Protein AF-A0A350AVJ3-F1 (afdb_monomer)

Radius of gyration: 26.25 Å; Cα contacts (8 Å, |Δi|>4): 608; chains: 1; bounding box: 59×42×78 Å

Solvent-accessible surface area (backbone atoms only — not comparable to full-atom values): 20121 Å² total; per-residue (Å²): 130,75,97,63,85,41,72,44,77,45,59,16,31,78,76,43,20,62,61,53,48,54,54,39,43,76,74,65,42,73,39,78,52,58,23,65,87,10,60,46,76,58,20,5,26,18,37,38,59,61,54,37,51,56,45,24,75,77,38,62,91,83,37,70,46,65,66,54,51,52,50,38,66,78,53,45,52,65,46,50,74,75,43,88,65,32,81,43,71,34,25,35,51,16,47,78,62,61,31,32,47,62,57,46,39,53,54,60,69,65,67,72,60,40,72,68,52,53,51,56,44,54,73,65,56,53,76,92,54,21,78,51,83,50,70,68,59,52,52,52,47,52,50,58,49,49,51,51,32,64,74,66,40,61,73,44,78,36,71,68,57,46,52,46,31,62,73,15,76,19,26,32,34,37,42,38,58,11,34,47,42,67,78,40,40,71,59,52,52,53,47,54,77,71,58,56,47,40,31,29,18,44,57,41,62,76,57,102,58,92,56,56,24,29,34,36,47,44,55,53,39,46,76,74,40,56,91,56,48,59,87,85,33,42,34,37,32,26,34,69,51,60,89,69,56,45,66,83,66,73,59,80,46,60,27,30,25,46,53,54,82,72,37,76,93,70,56,57,79,40,101,42,69,54,69,90,49,51,67,60,38,45,54,45,28,42,41,75,62,61,35,38,40,37,40,32,32,12,70,27,59,66,56,91,89,56,75,43,38,63,56,94,64,88,81,66,81,78,53,65,70,59,36,53,51,51,43,53,50,52,55,51,46,51,54,36,49,54,56,47,22,71,74,72,69,38,51,71,29,28,38,42,74,43,77,57,61,96,45,43,40,98,76,45,70,121

pLDDT: mean 90.26, std 7.63, range [56.78, 98.5]

Structure (mmCIF, N/CA/C/O backbone):
data_AF-A0A350AVJ3-F1
#
_entry.id   AF-A0A350AVJ3-F1
#
loop_
_atom_site.group_PDB
_atom_site.id
_atom_site.type_symbol
_atom_site.label_atom_id
_atom_site.label_alt_id
_atom_site.label_comp_id
_atom_site.label_asym_id
_atom_site.label_entity_id
_atom_site.label_seq_id
_atom_site.pdbx_PDB_ins_code
_atom_site.Cartn_x
_atom_site.Cartn_y
_atom_site.Cartn_z
_atom_site.occupancy
_atom_site.B_iso_or_equiv
_atom_site.auth_seq_id
_atom_site.auth_comp_id
_atom_site.auth_asym_id
_atom_site.auth_atom_id
_atom_site.pdbx_PDB_model_num
ATOM 1 N N . GLY A 1 1 ? 23.619 15.577 -47.317 1.00 56.78 1 GLY A N 1
ATOM 2 C CA . GLY A 1 1 ? 23.732 14.893 -46.020 1.00 56.78 1 GLY A CA 1
ATOM 3 C C . GLY A 1 1 ? 25.119 15.154 -45.498 1.00 56.78 1 GLY A C 1
ATOM 4 O O . GLY A 1 1 ? 26.016 15.336 -46.308 1.00 56.78 1 GLY A O 1
ATOM 5 N N . THR A 1 2 ? 25.291 15.273 -44.191 1.00 59.28 2 THR A N 1
ATOM 6 C CA . THR A 1 2 ? 26.624 15.251 -43.580 1.00 59.28 2 THR A CA 1
ATOM 7 C C . THR A 1 2 ? 27.214 13.852 -43.771 1.00 59.28 2 THR A C 1
ATOM 9 O O . THR A 1 2 ? 26.495 12.893 -43.515 1.00 59.28 2 THR A O 1
ATOM 12 N N . ASP A 1 3 ? 28.482 13.714 -44.168 1.00 83.00 3 ASP A N 1
ATOM 13 C CA . ASP A 1 3 ? 29.205 12.422 -44.276 1.00 83.00 3 ASP A CA 1
ATOM 14 C C . ASP A 1 3 ? 29.476 11.757 -42.902 1.00 83.00 3 ASP A C 1
ATOM 16 O O . ASP A 1 3 ? 30.452 11.034 -42.714 1.00 83.00 3 ASP A O 1
ATOM 20 N N . ALA A 1 4 ? 28.658 12.061 -41.894 1.00 89.31 4 ALA A N 1
ATOM 21 C CA . ALA A 1 4 ? 28.804 11.569 -40.534 1.00 89.31 4 ALA A CA 1
ATOM 22 C C . ALA A 1 4 ? 27.892 10.358 -40.323 1.00 89.31 4 ALA A C 1
ATOM 24 O O . ALA A 1 4 ? 26.708 10.430 -40.649 1.00 89.31 4 ALA A O 1
ATOM 25 N N . ALA A 1 5 ? 28.442 9.294 -39.735 1.00 92.81 5 ALA A N 1
ATOM 26 C CA . ALA A 1 5 ? 27.669 8.124 -39.338 1.00 92.81 5 ALA A CA 1
ATOM 27 C C . ALA A 1 5 ? 26.626 8.501 -38.273 1.00 92.81 5 ALA A C 1
ATOM 29 O O . ALA A 1 5 ? 26.943 9.202 -37.304 1.00 92.81 5 ALA A O 1
ATOM 30 N N . LEU A 1 6 ? 25.393 8.030 -38.441 1.00 95.00 6 LEU A N 1
ATOM 31 C CA . LEU A 1 6 ? 24.298 8.244 -37.501 1.00 95.00 6 LEU A CA 1
ATOM 32 C C . LEU A 1 6 ? 24.181 7.054 -36.544 1.00 95.00 6 LEU A C 1
ATOM 34 O O . LEU A 1 6 ? 24.182 5.903 -36.972 1.00 95.00 6 LEU A O 1
ATOM 38 N N . GLY A 1 7 ? 24.057 7.335 -35.246 1.00 96.19 7 GLY A N 1
ATOM 39 C CA . GLY A 1 7 ? 23.851 6.323 -34.210 1.00 96.19 7 GLY A CA 1
ATOM 40 C C . GLY A 1 7 ? 22.468 6.394 -33.566 1.00 96.19 7 GLY A C 1
ATOM 41 O O . GLY A 1 7 ? 21.918 7.483 -33.394 1.00 96.19 7 GLY A O 1
ATOM 42 N N . PHE A 1 8 ? 21.926 5.245 -33.164 1.00 97.31 8 PHE A N 1
ATOM 43 C CA . PHE A 1 8 ? 20.675 5.131 -32.417 1.00 97.31 8 PHE A CA 1
ATOM 44 C C . PHE A 1 8 ? 20.851 4.276 -31.156 1.00 97.31 8 PHE A C 1
ATOM 46 O O . PHE A 1 8 ? 21.286 3.126 -31.212 1.00 97.31 8 PHE A O 1
ATOM 53 N N . HIS A 1 9 ? 20.470 4.853 -30.014 1.00 96.38 9 HIS A N 1
ATOM 54 C CA . HIS A 1 9 ? 20.554 4.233 -28.693 1.00 96.38 9 HIS A CA 1
ATOM 55 C C . HIS A 1 9 ? 19.158 4.124 -28.070 1.00 96.38 9 HIS A C 1
ATOM 57 O O . HIS A 1 9 ? 18.653 5.110 -27.520 1.00 96.38 9 HIS A O 1
ATOM 63 N N . PRO A 1 10 ? 18.497 2.958 -28.146 1.00 94.06 10 PRO A N 1
ATOM 64 C CA . PRO A 1 10 ? 17.194 2.776 -27.526 1.00 94.06 10 PRO A CA 1
ATOM 65 C C . PRO A 1 10 ? 17.290 2.300 -26.070 1.00 94.06 10 PRO A C 1
ATOM 67 O O . PRO A 1 10 ? 18.112 1.460 -25.703 1.00 94.06 10 PRO A O 1
ATOM 70 N N . HIS A 1 11 ? 16.317 2.728 -25.269 1.00 92.94 11 HIS A N 1
ATOM 71 C CA . HIS A 1 11 ? 15.951 2.046 -24.029 1.00 92.94 11 HIS A CA 1
ATOM 72 C C . HIS A 1 11 ? 14.725 1.155 -24.243 1.00 92.94 11 HIS A C 1
ATOM 74 O O . HIS A 1 11 ? 13.865 1.439 -25.077 1.00 92.94 11 HIS A O 1
ATOM 80 N N . ASN A 1 12 ? 14.606 0.097 -23.443 1.00 94.44 12 ASN A N 1
ATOM 81 C CA . ASN A 1 12 ? 13.605 -0.951 -23.624 1.00 94.44 12 ASN A CA 1
ATOM 82 C C . ASN A 1 12 ? 12.381 -0.826 -22.692 1.00 94.44 12 ASN A C 1
ATOM 84 O O . ASN A 1 12 ? 11.718 -1.814 -22.374 1.00 94.44 12 ASN A O 1
ATOM 88 N N . ASN A 1 13 ? 12.055 0.396 -22.249 1.00 92.50 13 ASN A N 1
ATOM 89 C CA . ASN A 1 13 ? 10.978 0.669 -21.279 1.00 92.50 13 ASN A CA 1
ATOM 90 C C . ASN A 1 13 ? 9.608 0.124 -21.711 1.00 92.50 13 ASN A C 1
ATOM 92 O O . ASN A 1 13 ? 8.849 -0.356 -20.873 1.00 92.50 13 ASN A O 1
ATOM 96 N N . LEU A 1 14 ? 9.320 0.166 -23.015 1.00 94.31 14 LEU A N 1
ATOM 97 C CA . LEU A 1 14 ? 8.074 -0.326 -23.612 1.00 94.31 14 LEU A CA 1
ATOM 98 C C . LEU A 1 14 ? 8.235 -1.662 -24.355 1.00 94.31 14 LEU A C 1
ATOM 100 O O . LEU A 1 14 ? 7.332 -2.047 -25.084 1.00 94.31 14 LEU A O 1
ATOM 104 N N . GLN A 1 15 ? 9.367 -2.360 -24.195 1.00 94.94 15 GLN A N 1
ATOM 105 C CA . GLN A 1 15 ? 9.695 -3.572 -24.968 1.00 94.94 15 GLN A CA 1
ATOM 106 C C . GLN A 1 15 ? 9.756 -3.343 -26.494 1.00 94.94 15 GLN A C 1
ATOM 108 O O . GLN A 1 15 ? 9.457 -4.235 -27.281 1.00 94.94 15 GLN A O 1
ATOM 113 N N . LEU A 1 16 ? 10.151 -2.135 -26.917 1.00 95.69 16 LEU A N 1
ATOM 114 C CA . LEU A 1 16 ? 10.208 -1.729 -28.329 1.00 95.69 16 LEU A CA 1
ATOM 115 C C . LEU A 1 16 ? 11.629 -1.472 -28.845 1.00 95.69 16 LEU A C 1
ATOM 117 O O . LEU A 1 16 ? 11.781 -1.108 -30.006 1.00 95.69 16 LEU A O 1
ATOM 121 N N . ALA A 1 17 ? 12.676 -1.649 -28.028 1.00 96.50 17 ALA A N 1
ATOM 122 C CA . ALA A 1 17 ? 14.043 -1.322 -28.445 1.00 96.50 17 ALA A CA 1
ATOM 123 C C . ALA A 1 17 ? 14.465 -2.097 -29.703 1.00 96.50 17 ALA A C 1
ATOM 125 O O . ALA A 1 17 ? 15.024 -1.511 -30.623 1.00 96.50 17 ALA A O 1
ATOM 126 N N . PHE A 1 18 ? 14.131 -3.389 -29.766 1.00 97.50 18 PHE A N 1
ATOM 127 C CA . PHE A 1 18 ? 14.429 -4.250 -30.910 1.00 97.50 18 PHE A CA 1
ATOM 128 C C . PHE A 1 18 ? 13.759 -3.767 -32.199 1.00 97.50 18 PHE A C 1
ATOM 130 O O . PHE A 1 18 ? 14.444 -3.517 -33.186 1.00 97.50 18 PHE A O 1
ATOM 137 N N . ALA A 1 19 ? 12.436 -3.580 -32.172 1.00 97.50 19 ALA A N 1
ATOM 138 C CA . ALA A 1 19 ? 11.678 -3.119 -33.333 1.00 97.50 19 ALA A CA 1
ATOM 139 C C . ALA A 1 19 ? 12.135 -1.725 -33.789 1.00 97.50 19 ALA A C 1
ATOM 141 O O . ALA A 1 19 ? 12.400 -1.523 -34.967 1.00 97.50 19 ALA A O 1
ATOM 142 N N . ASN A 1 20 ? 12.327 -0.790 -32.853 1.00 97.25 20 ASN A N 1
ATOM 143 C CA . ASN A 1 20 ? 12.804 0.555 -33.174 1.00 97.25 20 ASN A CA 1
ATOM 144 C C . ASN A 1 20 ? 14.193 0.546 -33.822 1.00 97.25 20 ASN A C 1
ATOM 146 O O . ASN A 1 20 ? 14.471 1.402 -34.651 1.00 97.25 20 ASN A O 1
ATOM 150 N N . CYS A 1 21 ? 15.068 -0.392 -33.451 1.00 97.50 21 CYS A N 1
ATOM 151 C CA . CYS A 1 21 ? 16.368 -0.538 -34.100 1.00 97.50 21 CYS A CA 1
ATOM 152 C C . CYS A 1 21 ? 16.261 -1.052 -35.529 1.00 97.50 21 CYS A C 1
ATOM 154 O O . CYS A 1 21 ? 16.982 -0.541 -36.377 1.00 97.50 21 CYS A O 1
ATOM 156 N N . LEU A 1 22 ? 15.378 -2.016 -35.806 1.00 96.25 22 LEU A N 1
ATOM 157 C CA . LEU A 1 22 ? 15.145 -2.466 -37.181 1.00 96.25 22 LEU A CA 1
ATOM 158 C C . LEU A 1 22 ? 14.663 -1.302 -38.055 1.00 96.25 22 LEU A C 1
ATOM 160 O O . LEU A 1 22 ? 15.278 -1.011 -39.076 1.00 96.25 22 LEU A O 1
ATOM 164 N N . GLU A 1 23 ? 13.655 -0.563 -37.588 1.00 97.69 23 GLU A N 1
ATOM 165 C CA . GLU A 1 23 ? 13.135 0.622 -38.285 1.00 97.69 23 GLU A CA 1
ATOM 166 C C . GLU A 1 23 ? 14.200 1.718 -38.447 1.00 97.69 23 GLU A C 1
ATOM 168 O O . GLU A 1 23 ? 14.312 2.347 -39.497 1.00 97.69 23 GLU A O 1
ATOM 173 N N . ALA A 1 24 ? 15.026 1.949 -37.421 1.00 97.00 24 ALA A N 1
ATOM 174 C CA . ALA A 1 24 ? 16.121 2.913 -37.485 1.00 97.00 24 ALA A CA 1
ATOM 175 C C . ALA A 1 24 ? 17.156 2.526 -38.553 1.00 97.00 24 ALA A C 1
ATOM 177 O O . ALA A 1 24 ? 17.609 3.385 -39.310 1.00 97.00 24 ALA A O 1
ATOM 178 N N . MET A 1 25 ? 17.513 1.243 -38.639 1.00 94.38 25 MET A N 1
ATOM 179 C CA . MET A 1 25 ? 18.436 0.735 -39.655 1.00 94.38 25 MET A CA 1
ATOM 180 C C . MET A 1 25 ? 17.846 0.868 -41.063 1.00 94.38 25 MET A C 1
ATOM 182 O O . MET A 1 25 ? 18.541 1.326 -41.967 1.00 94.38 25 MET A O 1
ATOM 186 N N . GLU A 1 26 ? 16.559 0.558 -41.249 1.00 95.50 26 GLU A N 1
ATOM 187 C CA . GLU A 1 26 ? 15.860 0.780 -42.525 1.00 95.50 26 GLU A CA 1
ATOM 188 C C . GLU A 1 26 ? 15.812 2.265 -42.915 1.00 95.50 26 GLU A C 1
ATOM 190 O O . GLU A 1 26 ? 15.939 2.610 -44.091 1.00 95.50 26 GLU A O 1
ATOM 195 N N . ALA A 1 27 ? 15.704 3.159 -41.930 1.00 95.94 27 ALA A N 1
ATOM 196 C CA . ALA A 1 27 ? 15.758 4.606 -42.124 1.00 95.94 27 ALA A CA 1
ATOM 197 C C . ALA A 1 27 ? 17.179 5.157 -42.385 1.00 95.94 27 ALA A C 1
ATOM 199 O O . ALA A 1 27 ? 17.330 6.362 -42.601 1.00 95.94 27 ALA A O 1
ATOM 200 N N . GLY A 1 28 ? 18.211 4.304 -42.387 1.00 94.31 28 GLY A N 1
ATOM 201 C CA . GLY A 1 28 ? 19.592 4.669 -42.713 1.00 94.31 28 GLY A CA 1
ATOM 202 C C . GLY A 1 28 ? 20.478 5.016 -41.514 1.00 94.31 28 GLY A C 1
ATOM 203 O O . GLY A 1 28 ? 21.461 5.732 -41.684 1.00 94.31 28 GLY A O 1
ATOM 204 N N . VAL A 1 29 ? 20.147 4.552 -40.304 1.00 95.88 29 VAL A N 1
ATOM 205 C CA . VAL A 1 29 ? 21.065 4.613 -39.153 1.00 95.88 29 VAL A CA 1
ATOM 206 C C . VAL A 1 29 ? 22.210 3.612 -39.335 1.00 95.88 29 VAL A C 1
ATOM 208 O O . VAL A 1 29 ? 21.977 2.429 -39.575 1.00 95.88 29 VAL A O 1
ATOM 211 N N . ASP A 1 30 ? 23.446 4.078 -39.154 1.00 94.56 30 ASP A N 1
ATOM 212 C CA . ASP A 1 30 ? 24.666 3.285 -39.348 1.00 94.56 30 ASP A CA 1
ATOM 213 C C . ASP A 1 30 ? 25.071 2.476 -38.104 1.00 94.56 30 ASP A C 1
ATOM 215 O O . ASP A 1 30 ? 25.672 1.407 -38.218 1.00 94.56 30 ASP A O 1
ATOM 219 N N . ILE A 1 31 ? 24.788 3.003 -36.906 1.00 96.50 31 ILE A N 1
ATOM 220 C CA . ILE A 1 31 ? 25.270 2.460 -35.628 1.00 96.50 31 ILE A CA 1
ATOM 221 C C . ILE A 1 31 ? 24.092 2.222 -34.682 1.00 96.50 31 ILE A C 1
ATOM 223 O O . ILE A 1 31 ? 23.314 3.130 -34.399 1.00 96.50 31 ILE A O 1
ATOM 227 N N . ILE A 1 32 ? 23.991 1.011 -34.139 1.00 96.50 32 ILE A N 1
ATOM 228 C CA . ILE A 1 32 ? 23.008 0.654 -33.114 1.00 96.50 32 ILE A CA 1
ATOM 229 C C . ILE A 1 32 ? 23.729 0.315 -31.813 1.00 96.50 32 ILE A C 1
ATOM 231 O O . ILE A 1 32 ? 24.613 -0.541 -31.798 1.00 96.50 32 ILE A O 1
ATOM 235 N N . ASP A 1 33 ? 23.294 0.934 -30.719 1.00 96.69 33 ASP A N 1
ATOM 236 C CA . ASP A 1 33 ? 23.755 0.581 -29.381 1.00 96.69 33 ASP A CA 1
ATOM 237 C C . ASP A 1 33 ? 22.870 -0.502 -28.755 1.00 96.69 33 ASP A C 1
ATOM 239 O O . ASP A 1 33 ? 21.641 -0.488 -28.848 1.00 96.69 33 ASP A O 1
ATOM 243 N N . GLY A 1 34 ? 23.508 -1.413 -28.029 1.00 95.88 34 GLY A N 1
ATOM 244 C CA . GLY A 1 34 ? 22.848 -2.433 -27.228 1.00 95.88 34 GLY A CA 1
ATOM 245 C C . GLY A 1 34 ? 23.772 -2.958 -26.140 1.00 95.88 34 GLY A C 1
ATOM 246 O O . GLY A 1 34 ? 24.943 -2.584 -26.049 1.00 95.88 34 GLY A O 1
ATOM 247 N N . SER A 1 35 ? 23.243 -3.836 -25.302 1.00 95.94 35 SER A N 1
ATOM 248 C CA . SER A 1 35 ? 24.013 -4.544 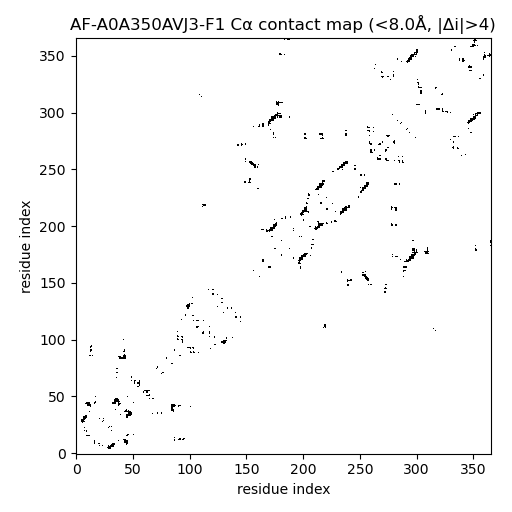-24.286 1.00 95.94 35 SER A CA 1
ATOM 249 C C . SER A 1 35 ? 23.515 -5.975 -24.113 1.00 95.94 35 SER A C 1
ATOM 251 O O . SER A 1 35 ? 22.368 -6.305 -24.414 1.00 95.94 35 SER A O 1
ATOM 253 N N . ILE A 1 36 ? 24.392 -6.851 -23.626 1.00 95.50 36 ILE A N 1
ATOM 254 C CA . ILE A 1 36 ? 24.065 -8.261 -23.380 1.00 95.50 36 ILE A CA 1
ATOM 255 C C . ILE A 1 36 ? 23.005 -8.345 -22.279 1.00 95.50 36 ILE A C 1
ATOM 257 O O . ILE A 1 36 ? 23.108 -7.652 -21.262 1.00 95.50 36 ILE A O 1
ATOM 261 N N . PHE A 1 37 ? 21.954 -9.137 -22.512 1.00 93.69 37 PHE A N 1
ATOM 262 C CA . PHE A 1 37 ? 20.753 -9.202 -21.668 1.00 93.69 37 PHE A CA 1
ATOM 263 C C . PHE A 1 37 ? 20.097 -7.834 -21.419 1.00 93.69 37 PHE A C 1
ATOM 265 O O . PHE A 1 37 ? 19.428 -7.629 -20.401 1.00 93.69 37 PHE A O 1
ATOM 272 N N . GLY A 1 38 ? 20.335 -6.876 -22.321 1.00 94.56 38 GLY A N 1
ATOM 273 C CA . GLY A 1 38 ? 19.862 -5.503 -22.207 1.00 94.56 38 GLY A CA 1
ATOM 274 C C . GLY A 1 38 ? 20.378 -4.776 -20.970 1.00 94.56 38 GLY A C 1
ATOM 275 O O . GLY A 1 38 ? 19.711 -3.852 -20.511 1.00 94.56 38 GLY A O 1
ATOM 276 N N . MET A 1 39 ? 21.523 -5.173 -20.399 1.00 94.69 39 MET A N 1
ATOM 277 C CA . MET A 1 39 ? 22.080 -4.530 -19.206 1.00 94.69 39 MET A CA 1
ATOM 278 C C . MET A 1 39 ? 22.164 -3.010 -19.370 1.00 94.69 39 MET A C 1
ATOM 280 O O . MET A 1 39 ? 22.828 -2.486 -20.262 1.00 94.69 39 MET A O 1
ATOM 284 N N . GLY A 1 40 ? 21.489 -2.278 -18.496 1.00 90.00 40 GLY A N 1
ATOM 285 C CA . GLY A 1 40 ? 21.408 -0.832 -18.598 1.00 90.00 40 GLY A CA 1
ATOM 286 C C . GLY A 1 40 ? 20.476 -0.253 -17.552 1.00 90.00 40 GLY A C 1
ATOM 287 O O . GLY A 1 40 ? 19.864 -0.968 -16.756 1.00 90.00 40 GLY A O 1
ATOM 288 N N . ARG A 1 41 ? 20.365 1.074 -17.546 1.00 83.81 41 ARG A N 1
ATOM 289 C CA . ARG A 1 41 ? 19.456 1.765 -16.635 1.00 83.81 41 ARG A CA 1
ATOM 290 C C . ARG A 1 41 ? 18.005 1.389 -16.950 1.00 83.81 41 ARG A C 1
ATOM 292 O O . ARG A 1 41 ? 17.588 1.374 -18.103 1.00 83.81 41 ARG A O 1
ATOM 299 N N . GLY A 1 42 ? 17.211 1.185 -15.905 1.00 84.81 42 GLY A N 1
ATOM 300 C CA . GLY A 1 42 ? 15.767 1.021 -16.028 1.00 84.81 42 GLY A CA 1
ATOM 301 C C . GLY A 1 42 ? 15.369 -0.321 -16.635 1.00 84.81 42 GLY A C 1
ATOM 302 O O . GLY A 1 42 ? 15.810 -1.359 -16.147 1.00 84.81 42 GLY A O 1
ATOM 303 N N . ALA A 1 43 ? 14.528 -0.309 -17.676 1.00 90.38 43 ALA A N 1
ATOM 304 C CA . ALA A 1 43 ? 14.138 -1.546 -18.359 1.00 90.38 43 ALA A CA 1
ATOM 305 C C . ALA A 1 43 ? 15.256 -2.163 -19.211 1.00 90.38 43 ALA A C 1
ATOM 307 O O . ALA A 1 43 ? 15.046 -3.215 -19.816 1.00 90.38 43 ALA A O 1
ATOM 308 N N . GLY A 1 44 ? 16.420 -1.513 -19.256 1.00 92.94 44 GLY A N 1
ATOM 309 C CA . GLY A 1 44 ? 17.557 -1.936 -20.048 1.00 92.94 44 GLY A CA 1
ATOM 310 C C . GLY A 1 44 ? 17.599 -1.289 -21.427 1.00 92.94 44 GLY A C 1
ATOM 311 O O . GLY A 1 44 ? 16.801 -0.404 -21.752 1.00 92.94 44 GLY A O 1
ATOM 312 N N . ASN A 1 45 ? 18.548 -1.744 -22.233 1.00 95.69 45 ASN A N 1
ATOM 313 C CA . ASN A 1 45 ? 18.755 -1.301 -23.611 1.00 95.69 45 ASN A CA 1
ATOM 314 C C . ASN A 1 45 ? 18.261 -2.374 -24.590 1.00 95.69 45 ASN A C 1
ATOM 316 O O . ASN A 1 45 ? 17.628 -3.353 -24.187 1.00 95.69 45 ASN A O 1
ATOM 320 N N . LEU A 1 46 ? 18.556 -2.206 -25.879 1.00 96.94 46 LEU A N 1
ATOM 321 C CA . LEU A 1 46 ? 18.485 -3.312 -26.829 1.00 96.94 46 LEU A CA 1
ATOM 322 C C . LEU A 1 46 ? 19.318 -4.505 -26.330 1.00 96.94 46 LEU A C 1
ATOM 324 O O . LEU A 1 46 ? 20.444 -4.329 -25.871 1.00 96.94 46 LEU A O 1
ATOM 328 N N . PHE A 1 47 ? 18.772 -5.712 -26.463 1.00 96.12 47 PHE A N 1
ATOM 329 C CA . PHE A 1 47 ? 19.453 -6.952 -26.106 1.00 96.12 47 PHE A CA 1
ATOM 330 C C . PHE A 1 47 ? 20.363 -7.339 -27.275 1.00 96.12 47 PHE A C 1
ATOM 332 O O . PHE A 1 47 ? 19.879 -7.794 -28.314 1.00 96.12 47 PHE A O 1
ATOM 339 N N . THR A 1 48 ? 21.672 -7.115 -27.134 1.00 95.75 48 THR A N 1
ATOM 340 C CA . THR A 1 48 ? 22.653 -7.379 -28.202 1.00 95.75 48 THR A CA 1
ATOM 341 C C . THR A 1 48 ? 22.639 -8.841 -28.632 1.00 95.75 48 THR A C 1
ATOM 343 O O . THR A 1 48 ? 22.710 -9.131 -29.820 1.00 95.75 48 THR A O 1
ATOM 346 N N . ASP A 1 49 ? 22.505 -9.757 -27.677 1.00 95.75 49 ASP A N 1
ATOM 347 C CA . ASP A 1 49 ? 22.380 -11.197 -27.899 1.00 95.75 49 ASP A CA 1
ATOM 348 C C . ASP A 1 49 ? 21.173 -11.541 -28.786 1.00 95.75 49 ASP A C 1
ATOM 350 O O . ASP A 1 49 ? 21.318 -12.277 -29.761 1.00 95.75 49 ASP A O 1
ATOM 354 N N . ALA A 1 50 ? 20.008 -10.935 -28.533 1.00 95.88 50 ALA A N 1
ATOM 355 C CA . ALA A 1 50 ? 18.824 -11.136 -29.366 1.00 95.88 50 ALA A CA 1
ATOM 356 C C . ALA A 1 50 ? 18.999 -10.555 -30.781 1.00 95.88 50 ALA A C 1
ATOM 358 O O . ALA A 1 50 ? 18.611 -11.188 -31.763 1.00 95.88 50 ALA A O 1
ATOM 359 N N . MET A 1 51 ? 19.592 -9.361 -30.903 1.00 95.88 51 MET A N 1
ATOM 360 C CA . MET A 1 51 ? 19.825 -8.720 -32.204 1.00 95.88 51 MET A CA 1
ATOM 361 C C . MET A 1 51 ? 20.836 -9.502 -33.052 1.00 95.88 51 MET A C 1
ATOM 363 O O . MET A 1 51 ? 20.629 -9.688 -34.249 1.00 95.88 51 MET A O 1
ATOM 367 N N . LEU A 1 52 ? 21.900 -10.020 -32.435 1.00 95.62 52 LEU A N 1
ATOM 368 C CA . LEU A 1 52 ? 22.861 -10.884 -33.118 1.00 95.62 52 LEU A CA 1
ATOM 369 C C . LEU A 1 52 ? 22.248 -12.219 -33.529 1.00 95.62 52 LEU A C 1
ATOM 371 O O . LEU A 1 52 ? 22.541 -12.682 -34.624 1.00 95.62 52 LEU A O 1
ATOM 375 N N . ALA A 1 53 ? 21.376 -12.810 -32.707 1.00 96.06 53 ALA A N 1
ATOM 376 C CA . ALA A 1 53 ? 20.681 -14.040 -33.076 1.00 96.06 53 ALA A CA 1
ATOM 377 C C . ALA A 1 53 ? 19.806 -13.857 -34.325 1.00 96.06 53 ALA A C 1
ATOM 379 O O . ALA A 1 53 ? 19.761 -14.737 -35.180 1.00 96.06 53 ALA A O 1
ATOM 380 N N . TYR A 1 54 ? 19.148 -12.702 -34.458 1.00 95.81 54 TYR A N 1
ATOM 381 C CA . TYR A 1 54 ? 18.406 -12.349 -35.668 1.00 95.81 54 TYR A CA 1
ATOM 382 C C . TYR A 1 54 ? 19.331 -12.199 -36.885 1.00 95.81 54 TYR A C 1
ATOM 384 O O . TYR A 1 54 ? 19.086 -12.808 -37.922 1.00 95.81 54 TYR A O 1
ATOM 392 N N . TYR A 1 55 ? 20.425 -11.443 -36.761 1.00 94.12 55 TYR A N 1
ATOM 393 C CA . TYR A 1 55 ? 21.322 -11.204 -37.894 1.00 94.12 55 TYR A CA 1
ATOM 394 C C . TYR A 1 55 ? 22.162 -12.416 -38.303 1.00 94.12 55 TYR A C 1
ATOM 396 O O . TYR A 1 55 ? 22.428 -12.575 -39.489 1.00 94.12 55 TYR A O 1
ATOM 404 N N . GLU A 1 56 ? 22.532 -13.300 -37.376 1.00 96.19 56 GLU A N 1
ATOM 405 C CA . GLU A 1 56 ? 23.204 -14.564 -37.702 1.00 96.19 56 GLU A CA 1
ATOM 406 C C . GLU A 1 56 ? 22.300 -15.483 -38.537 1.00 96.19 56 GLU A C 1
ATOM 408 O O . GLU A 1 56 ? 22.786 -16.166 -39.433 1.00 96.19 56 GLU A O 1
ATOM 413 N N . GLN A 1 57 ? 20.976 -15.455 -38.327 1.00 94.75 57 GLN A N 1
ATOM 414 C CA . GLN A 1 57 ? 20.040 -16.178 -39.201 1.00 94.75 57 GLN A CA 1
ATOM 415 C C . GLN A 1 57 ? 20.029 -15.628 -40.634 1.00 94.75 57 GLN A C 1
ATOM 417 O O . GLN A 1 57 ? 19.764 -16.380 -41.572 1.00 94.75 57 GLN A O 1
ATOM 422 N N . CYS A 1 58 ? 20.300 -14.332 -40.813 1.00 93.31 58 CYS A N 1
ATOM 423 C CA . CYS A 1 58 ? 20.351 -13.686 -42.124 1.00 93.31 58 CYS A CA 1
ATOM 424 C C . CYS A 1 58 ? 21.723 -13.814 -42.805 1.00 93.31 58 CYS A C 1
ATOM 426 O O . CYS A 1 58 ? 21.780 -13.977 -44.022 1.00 93.31 58 CYS A O 1
ATOM 428 N N . ASP A 1 59 ? 22.810 -13.714 -42.038 1.00 94.81 59 ASP A N 1
ATOM 429 C CA . ASP A 1 59 ? 24.197 -13.719 -42.515 1.00 94.81 59 ASP A CA 1
ATOM 430 C C . ASP A 1 59 ? 25.121 -14.434 -41.497 1.00 94.81 59 ASP A C 1
ATOM 432 O O . ASP A 1 59 ? 25.800 -13.791 -40.685 1.00 94.81 59 ASP A O 1
ATOM 436 N N . PRO A 1 60 ? 25.142 -15.781 -41.509 1.00 91.94 60 PRO A N 1
ATOM 437 C CA . PRO A 1 60 ? 25.884 -16.583 -40.533 1.00 91.94 60 PRO A CA 1
ATOM 438 C C . PRO A 1 60 ? 27.410 -16.534 -40.713 1.00 91.94 60 PRO A C 1
ATOM 440 O O . PRO A 1 60 ? 28.148 -16.963 -39.827 1.00 91.94 60 PRO A O 1
ATOM 443 N N . GLU A 1 61 ? 27.910 -16.043 -41.853 1.00 94.44 61 GLU A N 1
ATOM 444 C CA . GLU A 1 61 ? 29.353 -15.887 -42.087 1.00 94.44 61 GLU A CA 1
ATOM 445 C C . GLU A 1 61 ? 29.894 -14.599 -41.460 1.00 94.44 61 GLU A C 1
ATOM 447 O O . GLU A 1 61 ? 31.063 -14.540 -41.075 1.00 94.44 61 GLU A O 1
ATOM 452 N N . ARG A 1 62 ? 29.047 -13.571 -41.337 1.00 94.00 62 ARG A N 1
ATOM 453 C CA . ARG A 1 62 ? 29.414 -12.269 -40.774 1.00 94.00 62 ARG A CA 1
ATOM 454 C C . ARG A 1 62 ? 29.176 -12.163 -39.271 1.00 94.00 62 ARG A C 1
ATOM 456 O O . ARG A 1 62 ? 29.950 -11.492 -38.585 1.00 94.00 62 ARG A O 1
ATOM 463 N N . TYR A 1 63 ? 28.092 -12.747 -38.767 1.00 94.25 63 TYR A N 1
ATOM 464 C CA . TYR A 1 63 ? 27.696 -12.639 -37.362 1.00 94.25 63 TYR A CA 1
ATOM 465 C C . TYR A 1 63 ? 27.932 -13.961 -36.630 1.00 94.25 63 TYR A C 1
ATOM 467 O O . TYR A 1 63 ? 27.677 -15.031 -37.166 1.00 94.25 63 TYR A O 1
ATOM 475 N N . HIS A 1 64 ? 28.434 -13.880 -35.395 1.00 92.94 64 HIS A N 1
ATOM 476 C CA . HIS A 1 64 ? 28.792 -15.049 -34.587 1.00 92.94 64 HIS A CA 1
ATOM 477 C C . HIS A 1 64 ? 28.193 -14.930 -33.183 1.00 92.94 64 HIS A C 1
ATOM 479 O O . HIS A 1 64 ? 28.791 -14.338 -32.279 1.00 92.94 64 HIS A O 1
ATOM 485 N N . LEU A 1 65 ? 27.002 -15.496 -32.991 1.00 94.69 65 LEU A N 1
ATOM 486 C CA . LEU A 1 65 ? 26.246 -15.417 -31.741 1.00 94.69 65 LEU A CA 1
ATOM 487 C C . LEU A 1 65 ? 26.938 -16.170 -30.600 1.00 94.69 65 LEU A C 1
ATOM 489 O O . LEU A 1 65 ? 26.945 -15.700 -29.461 1.00 94.69 65 LEU A O 1
ATOM 493 N N . VAL A 1 66 ? 27.544 -17.326 -30.898 1.00 94.94 66 VAL A N 1
ATOM 494 C CA . VAL A 1 66 ? 28.113 -18.240 -29.889 1.00 94.94 66 VAL A CA 1
ATOM 495 C C . VAL A 1 66 ? 29.125 -17.540 -28.978 1.00 94.94 66 VAL A C 1
ATOM 497 O O . VAL A 1 66 ? 29.096 -17.751 -27.769 1.00 94.94 66 VAL A O 1
ATOM 500 N N . THR A 1 67 ? 29.969 -16.658 -29.519 1.00 91.00 67 THR A N 1
ATOM 501 C CA . THR A 1 67 ? 30.959 -15.905 -28.731 1.00 91.00 67 THR A CA 1
ATOM 502 C C . THR A 1 67 ? 30.295 -14.998 -27.689 1.00 91.00 67 THR A C 1
ATOM 504 O O . THR A 1 67 ? 30.776 -14.877 -26.563 1.00 91.00 67 THR A O 1
ATOM 507 N N . VAL A 1 68 ? 29.163 -14.378 -28.038 1.00 94.50 68 VAL A N 1
ATOM 508 C CA . VAL A 1 68 ? 28.398 -13.524 -27.118 1.00 94.50 68 VAL A CA 1
ATOM 509 C C . VAL A 1 68 ? 27.654 -14.362 -26.084 1.00 94.50 68 VAL A C 1
ATOM 511 O O . VAL A 1 68 ? 27.648 -13.996 -24.911 1.00 94.50 68 VAL A O 1
ATOM 514 N N . LEU A 1 69 ? 27.098 -15.512 -26.479 1.00 94.94 69 LEU A N 1
ATOM 515 C CA . LEU A 1 69 ? 26.458 -16.441 -25.543 1.00 94.94 69 LEU A CA 1
ATOM 516 C C . LEU A 1 69 ? 27.449 -17.008 -24.521 1.00 94.94 69 LEU A C 1
ATOM 518 O O . LEU A 1 69 ? 27.107 -17.108 -23.350 1.00 94.94 69 LEU A O 1
ATOM 522 N N . GLN A 1 70 ? 28.685 -17.310 -24.927 1.00 95.81 70 GLN A N 1
ATOM 523 C CA . GLN A 1 70 ? 29.740 -17.742 -24.004 1.00 95.81 70 GLN A CA 1
ATOM 524 C C . GLN A 1 70 ? 30.053 -16.673 -22.954 1.00 95.81 70 GLN A C 1
ATOM 526 O O . GLN A 1 70 ? 30.185 -16.987 -21.775 1.00 95.81 70 GLN A O 1
ATOM 531 N N . PHE A 1 71 ? 30.147 -15.401 -23.353 1.00 94.50 71 PHE A N 1
ATOM 532 C CA . PHE A 1 71 ? 30.320 -14.311 -22.391 1.00 94.50 71 PHE A CA 1
ATOM 533 C C . PHE A 1 71 ? 29.097 -14.161 -21.475 1.00 94.50 71 PHE A C 1
ATOM 535 O O . PHE A 1 71 ? 29.244 -13.928 -20.274 1.00 94.50 71 PHE A O 1
ATOM 542 N N . ALA A 1 72 ? 27.892 -14.294 -22.036 1.00 94.25 72 ALA A N 1
ATOM 543 C CA . ALA A 1 72 ? 26.655 -14.182 -21.281 1.00 94.25 72 ALA A CA 1
ATOM 544 C C . ALA A 1 72 ? 26.551 -15.262 -20.186 1.00 94.25 72 ALA A C 1
ATOM 546 O O . ALA A 1 72 ? 26.291 -14.929 -19.032 1.00 94.25 72 ALA A O 1
ATOM 547 N N . ASP A 1 73 ? 26.845 -16.515 -20.537 1.00 94.81 73 ASP A N 1
ATOM 548 C CA . ASP A 1 73 ? 26.854 -17.672 -19.633 1.00 94.81 73 ASP A CA 1
ATOM 549 C C . ASP A 1 73 ? 27.930 -17.548 -18.541 1.00 94.81 73 ASP A C 1
ATOM 551 O O . ASP A 1 73 ? 27.640 -17.634 -17.350 1.00 94.81 73 ASP A O 1
ATOM 555 N N . LEU A 1 74 ? 29.176 -17.256 -18.929 1.00 94.75 74 LEU A N 1
ATOM 556 C CA . LEU A 1 74 ? 30.303 -17.229 -17.990 1.00 94.75 74 LEU A CA 1
ATOM 557 C C . LEU A 1 74 ? 30.269 -16.048 -17.012 1.00 94.75 74 LEU A C 1
ATOM 559 O O . LEU A 1 74 ? 30.834 -16.151 -15.921 1.00 94.75 74 LEU A O 1
ATOM 563 N N . TYR A 1 75 ? 29.665 -14.920 -17.401 1.00 92.88 75 TYR A N 1
ATOM 564 C CA . TYR A 1 75 ? 29.760 -13.678 -16.630 1.00 92.88 75 TYR A CA 1
ATOM 565 C C . TYR A 1 75 ? 28.414 -13.014 -16.350 1.00 92.88 75 TYR A C 1
ATOM 567 O O . TYR A 1 75 ? 28.202 -12.550 -15.232 1.00 92.88 75 TYR A O 1
ATOM 575 N N . MET A 1 76 ? 27.511 -12.928 -17.328 1.00 93.38 76 MET A N 1
ATOM 576 C CA . MET A 1 76 ? 26.335 -12.056 -17.213 1.00 93.38 76 MET A CA 1
ATOM 577 C C . MET A 1 76 ? 25.186 -12.660 -16.412 1.00 93.38 76 MET A C 1
ATOM 579 O O . MET A 1 76 ? 24.485 -11.893 -15.754 1.00 93.38 76 MET A O 1
ATOM 583 N N . GLU A 1 77 ? 24.999 -13.982 -16.418 1.00 90.19 77 GLU A N 1
ATOM 584 C CA . GLU A 1 77 ? 23.957 -14.639 -15.606 1.00 90.19 77 GLU A CA 1
ATOM 585 C C . GLU A 1 77 ? 24.134 -14.316 -14.113 1.00 90.19 77 GLU A C 1
ATOM 587 O O . GLU A 1 77 ? 23.238 -13.760 -13.477 1.00 90.19 77 GLU A O 1
ATOM 592 N N . ALA A 1 78 ? 25.347 -14.503 -13.580 1.00 89.12 78 ALA A N 1
ATOM 593 C CA . ALA A 1 78 ? 25.661 -14.176 -12.186 1.00 89.12 78 ALA A CA 1
ATOM 594 C C . ALA A 1 78 ? 25.470 -12.680 -11.866 1.00 89.12 78 ALA A C 1
ATOM 596 O O . ALA A 1 78 ? 25.033 -12.319 -10.768 1.00 89.12 78 ALA A O 1
ATOM 597 N N . GLN A 1 79 ? 25.777 -11.787 -12.818 1.00 91.06 79 GLN A N 1
ATOM 598 C CA . GLN A 1 79 ? 25.519 -10.356 -12.641 1.00 91.06 79 GLN A CA 1
ATOM 599 C C . GLN A 1 79 ? 24.022 -10.049 -12.626 1.00 91.06 79 GLN A C 1
ATOM 601 O O . GLN A 1 79 ? 23.600 -9.226 -11.825 1.00 91.06 79 GLN A O 1
ATOM 606 N N . LYS A 1 80 ? 23.214 -10.698 -13.467 1.00 87.06 80 LYS A N 1
ATOM 607 C CA . LYS A 1 80 ? 21.761 -10.485 -13.537 1.00 87.06 80 LYS A CA 1
ATOM 608 C C . LYS A 1 80 ? 21.041 -10.948 -12.276 1.00 87.06 80 LYS A C 1
ATOM 610 O O . LYS A 1 80 ? 20.069 -10.326 -11.856 1.00 87.06 80 LYS A O 1
ATOM 615 N N . GLU A 1 81 ? 21.538 -12.010 -11.652 1.00 84.38 81 GLU A N 1
ATOM 616 C CA . GLU A 1 81 ? 21.067 -12.457 -10.340 1.00 84.38 81 GLU A CA 1
ATOM 617 C C . GLU A 1 81 ? 21.473 -11.484 -9.223 1.00 84.38 81 GLU A C 1
ATOM 619 O O . GLU A 1 81 ? 20.678 -11.193 -8.330 1.00 84.38 81 GLU A O 1
ATOM 624 N N . SER A 1 82 ? 22.696 -10.945 -9.290 1.00 86.44 82 SER A N 1
ATOM 625 C CA . SER A 1 82 ? 23.238 -10.028 -8.275 1.00 86.44 82 SER A CA 1
ATOM 626 C C . SER A 1 82 ? 22.694 -8.599 -8.392 1.00 86.44 82 SER A C 1
ATOM 628 O O . SER A 1 82 ? 22.559 -7.891 -7.393 1.00 86.44 82 SER A O 1
ATOM 630 N N . TYR A 1 83 ? 22.385 -8.160 -9.610 1.00 83.50 83 TYR A N 1
ATOM 631 C CA . TYR A 1 83 ? 21.933 -6.818 -9.943 1.00 83.50 83 TYR A CA 1
ATOM 632 C C . TYR A 1 83 ? 20.640 -6.911 -10.748 1.00 83.50 83 TYR A C 1
ATOM 634 O O . TYR A 1 83 ? 20.614 -7.355 -11.889 1.00 83.50 83 TYR A O 1
ATOM 642 N N . SER A 1 84 ? 19.544 -6.434 -10.174 1.00 78.00 84 SER A N 1
ATOM 643 C CA . SER A 1 84 ? 18.247 -6.441 -10.843 1.00 78.00 84 SER A CA 1
ATOM 644 C C . SER A 1 84 ? 18.127 -5.279 -11.843 1.00 78.00 84 SER A C 1
ATOM 646 O O . SER A 1 84 ? 17.876 -4.139 -11.438 1.00 78.00 84 SER A O 1
ATOM 648 N N . TRP A 1 85 ? 18.264 -5.564 -13.143 1.00 88.94 85 TRP A N 1
ATOM 649 C CA . TRP A 1 85 ? 17.856 -4.679 -14.248 1.00 88.94 85 TRP A CA 1
ATOM 650 C C . TRP A 1 85 ? 16.777 -5.340 -15.113 1.00 88.94 85 TRP A C 1
ATOM 652 O O . TRP A 1 85 ? 16.545 -6.546 -15.030 1.00 88.94 85 TRP A O 1
ATOM 662 N N . GLY A 1 86 ? 16.124 -4.552 -15.970 1.00 88.62 86 GLY A N 1
ATOM 663 C CA . GLY A 1 86 ? 15.155 -5.069 -16.931 1.00 88.62 86 GLY A CA 1
ATOM 664 C C . GLY A 1 86 ? 13.718 -4.637 -16.656 1.00 88.62 86 GLY A C 1
ATOM 665 O O . GLY A 1 86 ? 13.434 -3.746 -15.846 1.00 88.62 86 GLY A O 1
ATOM 666 N N . TYR A 1 87 ? 12.797 -5.239 -17.408 1.00 91.44 87 TYR A N 1
ATOM 667 C CA . TYR A 1 87 ? 11.395 -4.844 -17.415 1.00 91.44 87 TYR A CA 1
ATOM 668 C C . TYR A 1 87 ? 10.778 -4.902 -16.018 1.00 91.44 87 TYR A C 1
ATOM 670 O O . TYR A 1 87 ? 10.860 -5.901 -15.309 1.00 91.44 87 TYR A O 1
ATOM 678 N N . SER A 1 88 ? 10.130 -3.812 -15.629 1.00 91.62 88 SER A N 1
ATOM 679 C CA . SER A 1 88 ? 9.437 -3.719 -14.352 1.00 91.62 88 SER A CA 1
ATOM 680 C C . SER A 1 88 ? 8.355 -2.652 -14.421 1.00 91.62 88 SER A C 1
ATOM 682 O O . SER A 1 88 ? 8.401 -1.747 -15.258 1.00 91.62 88 SER A O 1
ATOM 684 N N . LEU A 1 89 ? 7.379 -2.736 -13.515 1.00 92.19 89 LEU A N 1
ATOM 685 C CA . LEU A 1 89 ? 6.265 -1.790 -13.462 1.00 92.19 89 LEU A CA 1
ATOM 686 C C . LEU A 1 89 ? 6.713 -0.314 -13.365 1.00 92.19 89 LEU A C 1
ATOM 688 O O . LEU A 1 89 ? 6.150 0.503 -14.096 1.00 92.19 89 LEU A O 1
ATOM 692 N N . PRO A 1 90 ? 7.736 0.065 -12.564 1.00 93.25 90 PRO A N 1
ATOM 693 C CA . PRO A 1 90 ? 8.228 1.440 -12.563 1.00 93.25 90 PRO A CA 1
ATOM 694 C C . PRO A 1 90 ? 8.745 1.906 -13.929 1.00 93.25 90 PRO A C 1
ATOM 696 O O . PRO A 1 90 ? 8.523 3.053 -14.314 1.00 93.25 90 PRO A O 1
ATOM 699 N N . GLN A 1 91 ? 9.416 1.023 -14.672 1.00 93.94 91 GLN A N 1
ATOM 700 C CA . GLN A 1 91 ? 10.023 1.360 -15.962 1.00 93.94 91 GLN A CA 1
ATOM 701 C C . GLN A 1 91 ? 8.986 1.410 -17.082 1.00 93.94 91 GLN A C 1
ATOM 703 O O . GLN A 1 91 ? 9.039 2.309 -17.918 1.00 93.94 91 GLN A O 1
ATOM 708 N N . LEU A 1 92 ? 7.986 0.524 -17.040 1.00 95.69 92 LEU A N 1
ATOM 709 C CA . LEU A 1 92 ? 6.812 0.611 -17.904 1.00 95.69 92 LEU A CA 1
ATOM 710 C C . LEU A 1 92 ? 6.111 1.964 -17.721 1.00 95.69 92 LEU A C 1
ATOM 712 O O . LEU A 1 92 ? 5.876 2.674 -18.695 1.00 95.69 92 LEU A O 1
ATOM 716 N N . LEU A 1 93 ? 5.804 2.348 -16.477 1.00 96.19 93 LEU A N 1
ATOM 717 C CA . LEU A 1 93 ? 5.138 3.623 -16.187 1.00 96.19 93 LEU A CA 1
ATOM 718 C C . LEU A 1 93 ? 5.988 4.823 -16.627 1.00 96.19 93 LEU A C 1
ATOM 720 O O . LEU A 1 93 ? 5.460 5.768 -17.210 1.00 96.19 93 LEU A O 1
ATOM 724 N N . SER A 1 94 ? 7.302 4.766 -16.396 1.00 95.00 94 SER A N 1
ATOM 725 C CA . SER A 1 94 ? 8.257 5.762 -16.892 1.00 95.00 94 SER A CA 1
ATOM 726 C C . SER A 1 94 ? 8.202 5.894 -18.417 1.00 95.00 94 SER A C 1
ATOM 728 O O . SER A 1 94 ? 8.141 7.016 -18.919 1.00 95.00 94 SER A O 1
ATOM 730 N N . GLY A 1 95 ? 8.143 4.773 -19.145 1.00 94.19 95 GLY A N 1
ATOM 731 C CA . GLY A 1 95 ? 7.988 4.745 -20.600 1.00 94.19 95 GLY A CA 1
ATOM 732 C C . GLY A 1 95 ? 6.651 5.311 -21.083 1.00 94.19 95 GLY A C 1
ATOM 733 O O . GLY A 1 95 ? 6.642 6.147 -21.979 1.00 94.19 95 GLY A O 1
ATOM 734 N N . ILE A 1 96 ? 5.531 4.916 -20.462 1.00 96.00 96 ILE A N 1
ATOM 735 C CA . ILE A 1 96 ? 4.178 5.384 -20.823 1.00 96.00 96 ILE A CA 1
ATOM 736 C C . ILE A 1 96 ? 4.062 6.906 -20.684 1.00 96.00 96 ILE A C 1
ATOM 738 O O . ILE A 1 96 ? 3.491 7.571 -21.547 1.00 96.00 96 ILE A O 1
ATOM 742 N N . PHE A 1 97 ? 4.583 7.463 -19.589 1.00 96.44 97 PHE A N 1
ATOM 743 C CA . PHE A 1 97 ? 4.433 8.885 -19.275 1.00 96.44 97 PHE A CA 1
ATOM 744 C C . PHE A 1 97 ? 5.618 9.750 -19.710 1.00 96.44 97 PHE A C 1
ATOM 746 O O . PHE A 1 97 ? 5.564 10.968 -19.522 1.00 96.44 97 PHE A O 1
ATOM 753 N N . ASN A 1 98 ? 6.655 9.144 -20.299 1.00 94.81 98 ASN A N 1
ATOM 754 C CA . ASN A 1 98 ? 7.923 9.783 -20.652 1.00 94.81 98 ASN A CA 1
ATOM 755 C C . ASN A 1 98 ? 8.527 10.576 -19.477 1.00 94.81 98 ASN A C 1
ATOM 757 O O . ASN A 1 98 ? 8.907 11.735 -19.624 1.00 94.81 98 ASN A O 1
ATOM 761 N N . CYS A 1 99 ? 8.551 9.984 -18.280 1.00 95.69 99 CYS A N 1
ATOM 762 C CA . CYS A 1 99 ? 9.012 10.653 -17.062 1.00 95.69 99 CYS A CA 1
ATOM 763 C C . CYS A 1 99 ? 10.193 9.933 -16.412 1.00 95.69 99 CYS A C 1
ATOM 765 O O . CYS A 1 99 ? 10.405 8.740 -16.615 1.00 95.69 99 CYS A O 1
ATOM 767 N N . HIS A 1 100 ? 10.935 10.632 -15.559 1.00 94.81 100 HIS A N 1
ATOM 768 C CA . HIS A 1 100 ? 12.068 10.081 -14.834 1.00 94.81 100 HIS A CA 1
ATOM 769 C C . HIS A 1 100 ? 11.629 8.879 -13.970 1.00 94.81 100 HIS A C 1
ATOM 771 O O . HIS A 1 100 ? 10.658 9.000 -13.217 1.00 94.81 100 HIS A O 1
ATOM 777 N N . PRO A 1 101 ? 12.346 7.738 -13.999 1.00 91.44 101 PRO A N 1
ATOM 778 C CA . PRO A 1 101 ? 11.892 6.484 -13.382 1.00 91.44 101 PRO A CA 1
ATOM 779 C C . PRO A 1 101 ? 11.740 6.546 -11.858 1.00 91.44 101 PRO A C 1
ATOM 781 O O . PRO A 1 101 ? 10.996 5.758 -11.278 1.00 91.44 101 PRO A O 1
ATOM 784 N N . ASN A 1 102 ? 12.393 7.501 -11.194 1.00 93.38 102 ASN A N 1
ATOM 785 C CA . ASN A 1 102 ? 12.244 7.693 -9.748 1.00 93.38 102 ASN A CA 1
ATOM 786 C C . ASN A 1 102 ? 10.820 8.103 -9.336 1.00 93.38 102 ASN A C 1
ATOM 788 O O . ASN A 1 102 ? 10.407 7.736 -8.243 1.00 93.38 102 ASN A O 1
ATOM 792 N N . TYR A 1 103 ? 10.048 8.793 -10.189 1.00 95.88 103 TYR A N 1
ATOM 793 C CA . TYR A 1 103 ? 8.652 9.125 -9.872 1.00 95.88 103 TYR A CA 1
ATOM 794 C C . TYR A 1 103 ? 7.795 7.868 -9.646 1.00 95.88 103 TYR A C 1
ATOM 796 O O . TYR A 1 103 ? 7.319 7.675 -8.526 1.00 95.88 103 TYR A O 1
ATOM 804 N N . PRO A 1 104 ? 7.628 6.966 -10.637 1.00 95.25 104 PRO A N 1
ATOM 805 C CA . PRO A 1 104 ? 6.881 5.733 -10.419 1.00 95.25 104 PRO A CA 1
ATOM 806 C C . PRO A 1 104 ? 7.561 4.811 -9.401 1.00 95.25 104 PRO A C 1
ATOM 808 O O . PRO A 1 104 ? 6.860 4.138 -8.655 1.00 95.25 104 PRO A O 1
ATOM 811 N N . THR A 1 105 ? 8.899 4.795 -9.319 1.00 92.06 105 THR A N 1
ATOM 812 C CA . THR A 1 105 ? 9.619 3.967 -8.332 1.00 92.06 105 THR A CA 1
ATOM 813 C C . THR A 1 105 ? 9.244 4.338 -6.901 1.00 92.06 105 THR A C 1
ATOM 815 O O . THR A 1 105 ? 8.905 3.448 -6.128 1.00 92.06 105 THR A O 1
ATOM 818 N N . ASN A 1 106 ? 9.265 5.627 -6.547 1.00 91.69 106 ASN A N 1
ATOM 819 C CA . ASN A 1 106 ? 8.943 6.067 -5.188 1.00 91.69 106 ASN A CA 1
ATOM 820 C C . ASN A 1 106 ? 7.453 5.879 -4.871 1.00 91.69 106 ASN A C 1
ATOM 822 O O . ASN A 1 106 ? 7.126 5.304 -3.837 1.00 91.69 106 ASN A O 1
ATOM 826 N N . LEU A 1 107 ? 6.557 6.222 -5.804 1.00 91.38 107 LEU A N 1
ATOM 827 C CA . LEU A 1 107 ? 5.115 5.992 -5.633 1.00 91.38 107 LEU A CA 1
ATOM 828 C C . LEU A 1 107 ? 4.773 4.504 -5.431 1.00 91.38 107 LEU A C 1
ATOM 830 O O . LEU A 1 107 ? 3.933 4.164 -4.602 1.00 91.38 107 LEU A O 1
ATOM 834 N N . LEU A 1 108 ? 5.422 3.598 -6.170 1.00 88.94 108 LEU A N 1
ATOM 835 C CA . LEU A 1 108 ? 5.215 2.154 -6.018 1.00 88.94 108 LEU A CA 1
ATOM 836 C C . LEU A 1 108 ? 5.853 1.598 -4.743 1.00 88.94 108 LEU A C 1
ATOM 838 O O . LEU A 1 108 ? 5.301 0.672 -4.149 1.00 88.94 108 LEU A O 1
ATOM 842 N N . ARG A 1 109 ? 7.010 2.135 -4.337 1.00 84.31 109 ARG A N 1
ATOM 843 C CA . ARG A 1 109 ? 7.738 1.704 -3.137 1.00 84.31 109 ARG A CA 1
ATOM 844 C C . ARG A 1 109 ? 6.963 1.997 -1.860 1.00 84.31 109 ARG A C 1
ATOM 846 O O . ARG A 1 109 ? 7.026 1.194 -0.941 1.00 84.31 109 ARG A O 1
ATOM 853 N N . GLU A 1 110 ? 6.223 3.100 -1.816 1.00 79.81 110 GLU A N 1
ATOM 854 C CA . GLU A 1 110 ? 5.455 3.496 -0.631 1.00 79.81 110 GLU A CA 1
ATOM 855 C C . GLU A 1 110 ? 4.278 2.566 -0.327 1.00 79.81 110 GLU A C 1
ATOM 857 O O . GLU A 1 110 ? 3.788 2.566 0.797 1.00 79.81 110 GLU A O 1
ATOM 862 N N . LYS A 1 111 ? 3.806 1.779 -1.307 1.00 77.38 111 LYS A N 1
ATOM 863 C CA . LYS A 1 111 ? 2.676 0.834 -1.165 1.00 77.38 111 LYS A CA 1
ATOM 864 C C . LYS A 1 111 ? 1.370 1.453 -0.630 1.00 77.38 111 LYS A C 1
ATOM 866 O O . LYS A 1 111 ? 0.410 0.729 -0.385 1.00 77.38 111 LYS A O 1
ATOM 871 N N . ALA A 1 112 ? 1.295 2.779 -0.532 1.00 76.12 112 ALA A N 1
ATOM 872 C CA . ALA A 1 112 ? 0.102 3.520 -0.137 1.00 76.12 112 ALA A CA 1
ATOM 873 C C . ALA A 1 112 ? -0.907 3.657 -1.291 1.00 76.12 112 ALA A C 1
ATOM 875 O O . ALA A 1 112 ? -2.107 3.658 -1.067 1.00 76.12 112 ALA A O 1
ATOM 876 N N . TYR A 1 113 ? -0.435 3.702 -2.541 1.00 82.38 113 TYR A N 1
ATOM 877 C CA . TYR A 1 113 ? -1.268 4.035 -3.702 1.00 82.38 113 TYR A CA 1
ATOM 878 C C . TYR A 1 113 ? -1.658 2.805 -4.534 1.00 82.38 113 TYR A C 1
ATOM 880 O O . TYR A 1 113 ? -0.830 1.915 -4.788 1.00 82.38 113 TYR A O 1
ATOM 888 N N . ALA A 1 114 ? -2.898 2.764 -5.034 1.00 82.69 114 ALA A N 1
ATOM 889 C CA . ALA A 1 114 ? -3.294 1.773 -6.032 1.00 82.69 114 ALA A CA 1
ATOM 890 C C . ALA A 1 114 ? -2.786 2.162 -7.432 1.00 82.69 114 ALA A C 1
ATOM 892 O O . ALA A 1 114 ? -2.429 3.310 -7.704 1.00 82.69 114 ALA A O 1
ATOM 893 N N . ALA A 1 115 ? -2.775 1.203 -8.364 1.00 85.50 115 ALA A N 1
ATOM 894 C CA . ALA A 1 115 ? -2.240 1.419 -9.712 1.00 85.50 115 ALA A CA 1
ATOM 895 C C . ALA A 1 115 ? -2.925 2.586 -10.454 1.00 85.50 115 ALA A C 1
ATOM 897 O O . ALA A 1 115 ? -2.246 3.384 -11.099 1.00 85.50 115 ALA A O 1
ATOM 898 N N . ASN A 1 116 ? -4.248 2.733 -10.314 1.00 85.81 116 ASN A N 1
ATOM 899 C CA . ASN A 1 116 ? -4.993 3.839 -10.926 1.00 85.81 116 ASN A CA 1
ATOM 900 C C . ASN A 1 116 ? -4.623 5.207 -10.340 1.00 85.81 116 ASN A C 1
ATOM 902 O O . ASN A 1 116 ? -4.653 6.200 -11.067 1.00 85.81 116 ASN A O 1
ATOM 906 N N . ASP A 1 117 ? -4.262 5.265 -9.059 1.00 88.31 117 ASP A N 1
ATOM 907 C CA . ASP A 1 117 ? -3.870 6.506 -8.393 1.00 88.31 117 ASP A CA 1
ATOM 908 C C . ASP A 1 117 ? -2.503 6.955 -8.903 1.00 88.31 117 ASP A C 1
ATOM 910 O O . ASP A 1 117 ? -2.347 8.090 -9.353 1.00 88.31 117 ASP A O 1
ATOM 914 N N . ILE A 1 118 ? -1.547 6.022 -8.960 1.00 92.19 118 ILE A N 1
ATOM 915 C CA . ILE A 1 118 ? -0.217 6.246 -9.542 1.00 92.19 118 ILE A CA 1
ATOM 916 C C . ILE A 1 118 ? -0.342 6.682 -11.003 1.00 92.19 118 ILE A C 1
ATOM 918 O O . ILE A 1 118 ? 0.241 7.690 -11.400 1.00 92.19 118 ILE A O 1
ATOM 922 N N . TYR A 1 119 ? -1.152 5.976 -11.796 1.00 94.56 119 TYR A N 1
ATOM 923 C CA . TYR A 1 119 ? -1.414 6.332 -13.190 1.00 94.56 119 TYR A CA 1
ATOM 924 C C . TYR A 1 119 ? -2.011 7.742 -13.312 1.00 94.56 119 TYR A C 1
ATOM 926 O O . TYR A 1 119 ? -1.569 8.547 -14.132 1.00 94.56 119 TYR A O 1
ATOM 934 N N . GLY A 1 120 ? -3.003 8.070 -12.481 1.00 93.19 120 GLY A N 1
ATOM 935 C CA . GLY A 1 120 ? -3.659 9.375 -12.469 1.00 93.19 120 GLY A CA 1
ATOM 936 C C . GLY A 1 120 ? -2.736 10.520 -12.048 1.00 93.19 120 GLY A C 1
ATOM 937 O O . GLY A 1 120 ? -2.835 11.610 -12.615 1.00 93.19 120 GLY A O 1
ATOM 938 N N . MET A 1 121 ? -1.837 10.276 -11.091 1.00 94.75 121 MET A N 1
ATOM 939 C CA . MET A 1 121 ? -0.811 11.227 -10.667 1.00 94.75 121 MET A CA 1
ATOM 940 C C . MET A 1 121 ? 0.209 11.464 -11.786 1.00 94.75 121 MET A C 1
ATOM 942 O O . MET A 1 121 ? 0.408 12.606 -12.195 1.00 94.75 121 MET A O 1
ATOM 946 N N . LEU A 1 122 ? 0.798 10.402 -12.347 1.00 96.50 122 LEU A N 1
ATOM 947 C CA . LEU A 1 122 ? 1.801 10.511 -13.415 1.00 96.50 122 LEU A CA 1
ATOM 948 C C . LEU A 1 122 ? 1.238 11.151 -14.690 1.00 96.50 122 LEU A C 1
ATOM 950 O O . LEU A 1 122 ? 1.913 11.961 -15.320 1.00 96.50 122 LEU A O 1
ATOM 954 N N . ARG A 1 123 ? -0.027 10.877 -15.035 1.00 95.88 123 ARG A N 1
ATOM 955 C CA . ARG A 1 123 ? -0.712 11.512 -16.174 1.00 95.88 123 ARG A CA 1
ATOM 956 C C . ARG A 1 123 ? -0.780 13.038 -16.062 1.00 95.88 123 ARG A C 1
ATOM 958 O O . ARG A 1 123 ? -0.873 13.713 -17.084 1.00 95.88 123 ARG A O 1
ATOM 965 N N . LYS A 1 124 ? -0.780 13.576 -14.842 1.00 94.62 124 LYS A N 1
ATOM 966 C CA . LYS A 1 124 ? -0.852 15.017 -14.569 1.00 94.62 124 LYS A CA 1
ATOM 967 C C . LYS A 1 124 ? 0.515 15.658 -14.332 1.00 94.62 124 LYS A C 1
ATOM 969 O O . LYS A 1 124 ? 0.559 16.864 -14.105 1.00 94.62 124 LYS A O 1
ATOM 974 N N . LEU A 1 125 ? 1.604 14.885 -14.365 1.00 95.56 125 LEU A N 1
ATOM 975 C CA . LEU A 1 125 ? 2.955 15.405 -14.174 1.00 95.56 125 LEU A CA 1
ATOM 976 C C . LEU A 1 125 ? 3.276 16.435 -15.279 1.00 95.56 125 LEU A C 1
ATOM 978 O O . LEU A 1 125 ? 3.214 16.076 -16.462 1.00 95.56 125 LEU A O 1
ATOM 982 N N . PRO A 1 126 ? 3.614 17.694 -14.931 1.00 94.56 126 PRO A N 1
ATOM 983 C CA . PRO A 1 126 ? 3.912 18.725 -15.921 1.00 94.56 126 PRO A CA 1
ATOM 984 C C . PRO A 1 126 ? 5.105 18.352 -16.802 1.00 94.56 126 PRO A C 1
ATOM 986 O O . PRO A 1 126 ? 6.096 17.814 -16.311 1.00 94.56 126 PRO A O 1
ATOM 989 N N . GLU A 1 127 ? 5.042 18.689 -18.093 1.00 94.31 127 GLU A N 1
ATOM 990 C CA . GLU A 1 127 ? 6.082 18.330 -19.071 1.00 94.31 127 GLU A CA 1
ATOM 991 C C . GLU A 1 127 ? 7.480 18.820 -18.652 1.00 94.31 127 GLU A C 1
ATOM 993 O O . GLU A 1 127 ? 8.454 18.075 -18.736 1.00 94.31 127 GLU A O 1
ATOM 998 N N . ALA A 1 128 ? 7.565 20.032 -18.091 1.00 94.50 128 ALA A N 1
ATOM 999 C CA . ALA A 1 128 ? 8.809 20.620 -17.585 1.00 94.50 128 ALA A CA 1
ATOM 1000 C C . ALA A 1 128 ? 9.471 19.800 -16.457 1.00 94.50 128 ALA A C 1
ATOM 1002 O O . ALA A 1 128 ? 10.679 19.898 -16.246 1.00 94.50 128 ALA A O 1
ATOM 1003 N N . ASN A 1 129 ? 8.697 18.963 -15.763 1.00 94.88 129 ASN A N 1
ATOM 1004 C CA . ASN A 1 129 ? 9.127 18.194 -14.599 1.00 94.88 129 ASN A CA 1
ATOM 1005 C C . ASN A 1 129 ? 9.282 16.701 -14.919 1.00 94.88 129 ASN A C 1
ATOM 1007 O O . ASN A 1 129 ? 9.658 15.920 -14.052 1.00 94.88 129 ASN A O 1
ATOM 1011 N N . LYS A 1 130 ? 9.004 16.273 -16.155 1.00 95.06 130 LYS A N 1
ATOM 1012 C CA . LYS A 1 130 ? 9.096 14.860 -16.527 1.00 95.06 130 LYS A CA 1
ATOM 1013 C C . LYS A 1 130 ? 10.532 14.365 -16.615 1.00 95.06 130 LYS A C 1
ATOM 1015 O O . LYS A 1 130 ? 10.822 13.280 -16.126 1.00 95.06 130 LYS A O 1
ATOM 1020 N N . SER A 1 131 ? 11.438 15.131 -17.216 1.00 90.94 131 SER A N 1
ATOM 1021 C CA . SER A 1 131 ? 12.794 14.656 -17.540 1.00 90.94 131 SER A CA 1
ATOM 1022 C C . SER A 1 131 ? 13.715 14.516 -16.321 1.00 90.94 131 SER A C 1
ATOM 1024 O O . SER A 1 131 ? 14.591 13.649 -16.300 1.00 90.94 131 SER A O 1
ATOM 1026 N N . ARG A 1 132 ? 13.517 15.341 -15.286 1.00 93.19 132 ARG A N 1
ATOM 1027 C CA . ARG A 1 132 ? 14.325 15.357 -14.060 1.00 93.19 132 ARG A CA 1
ATOM 1028 C C . ARG A 1 132 ? 13.461 15.061 -12.848 1.00 93.19 132 ARG A C 1
ATOM 1030 O O . ARG A 1 132 ? 12.384 15.617 -12.698 1.00 93.19 132 ARG A O 1
ATOM 1037 N N . TYR A 1 133 ? 13.969 14.217 -11.960 1.00 95.44 133 TYR A N 1
ATOM 1038 C CA . TYR A 1 133 ? 13.300 13.943 -10.697 1.00 95.44 133 TYR A CA 1
ATOM 1039 C C . TYR A 1 133 ? 13.372 15.148 -9.754 1.00 95.44 133 TYR A C 1
ATOM 1041 O O . TYR A 1 133 ? 14.454 15.675 -9.501 1.00 95.44 133 TYR A O 1
ATOM 1049 N N . SER A 1 134 ? 12.223 15.532 -9.203 1.00 95.81 134 SER A N 1
ATOM 1050 C CA . SER A 1 134 ? 12.082 16.528 -8.143 1.00 95.81 134 SER A CA 1
ATOM 1051 C C . SER A 1 134 ? 11.255 15.942 -7.003 1.00 95.81 134 SER A C 1
ATOM 1053 O O . SER A 1 134 ? 10.123 15.499 -7.217 1.00 95.81 134 SER A O 1
ATOM 1055 N N . ILE A 1 135 ? 11.832 15.958 -5.799 1.00 93.69 135 ILE A N 1
ATOM 1056 C CA . ILE A 1 135 ? 11.158 15.537 -4.565 1.00 93.69 135 ILE A CA 1
ATOM 1057 C C . ILE A 1 135 ? 9.966 16.456 -4.289 1.00 93.69 135 ILE A C 1
ATOM 1059 O O . ILE A 1 135 ? 8.875 15.968 -4.032 1.00 93.69 135 ILE A O 1
ATOM 1063 N N . GLU A 1 136 ? 10.140 17.770 -4.432 1.00 94.00 136 GLU A N 1
ATOM 1064 C CA . GLU A 1 136 ? 9.067 18.753 -4.243 1.00 94.00 136 GLU A CA 1
ATOM 1065 C C . GLU A 1 136 ? 7.863 18.456 -5.147 1.00 94.00 136 GLU A C 1
ATOM 1067 O O . GLU A 1 136 ? 6.725 18.412 -4.688 1.00 94.00 136 GLU A O 1
ATOM 1072 N N . GLN A 1 137 ? 8.113 18.161 -6.427 1.00 95.50 137 GLN A N 1
ATOM 1073 C CA . GLN A 1 137 ? 7.042 17.827 -7.362 1.00 95.50 137 GLN A CA 1
ATOM 1074 C C . GLN A 1 137 ? 6.334 16.519 -6.992 1.00 95.50 137 GLN A C 1
ATOM 1076 O O . GLN A 1 137 ? 5.121 16.410 -7.179 1.00 95.50 137 GLN A O 1
ATOM 1081 N N . LEU A 1 138 ? 7.083 15.521 -6.512 1.00 93.56 138 LEU A N 1
ATOM 1082 C CA . LEU A 1 138 ? 6.513 14.259 -6.052 1.00 93.56 138 LEU A CA 1
ATOM 1083 C C . LEU A 1 138 ? 5.578 14.502 -4.860 1.00 93.56 138 LEU A C 1
ATOM 1085 O O . LEU A 1 138 ? 4.447 14.026 -4.885 1.00 93.56 138 LEU A O 1
ATOM 1089 N N . GLU A 1 139 ? 6.015 15.271 -3.863 1.00 90.25 139 GLU A N 1
ATOM 1090 C CA . GLU A 1 139 ? 5.197 15.583 -2.685 1.00 90.25 139 GLU A CA 1
ATOM 1091 C C . GLU A 1 139 ? 3.943 16.392 -3.054 1.00 90.25 139 GLU A C 1
ATOM 1093 O O . GLU A 1 139 ? 2.843 16.026 -2.644 1.00 90.25 139 GLU A O 1
ATOM 1098 N N . GLN A 1 140 ? 4.050 17.382 -3.948 1.00 90.94 140 GLN A N 1
ATOM 1099 C CA . GLN A 1 140 ? 2.885 18.122 -4.461 1.00 90.94 140 GLN A CA 1
ATOM 1100 C C . GLN A 1 140 ? 1.855 17.213 -5.156 1.00 90.94 140 GLN A C 1
ATOM 1102 O O . GLN A 1 140 ? 0.646 17.413 -5.027 1.00 90.94 140 GLN A O 1
ATOM 1107 N N . MET A 1 141 ? 2.310 16.203 -5.910 1.00 91.94 141 MET A N 1
ATOM 1108 C CA . MET A 1 141 ? 1.408 15.238 -6.553 1.00 91.94 141 MET A CA 1
ATOM 1109 C C . MET A 1 141 ? 0.642 14.409 -5.520 1.00 91.94 141 MET A C 1
ATOM 1111 O O . MET A 1 141 ? -0.560 14.189 -5.691 1.00 91.94 141 MET A O 1
ATOM 1115 N N . LYS A 1 142 ? 1.328 13.963 -4.461 1.00 89.31 142 LYS A N 1
ATOM 1116 C CA . LYS A 1 142 ? 0.731 13.190 -3.368 1.00 89.31 142 LYS A CA 1
ATOM 1117 C C . LYS A 1 142 ? -0.274 14.026 -2.587 1.00 89.31 142 LYS A C 1
ATOM 1119 O O . LYS A 1 142 ? -1.397 13.579 -2.372 1.00 89.31 142 LYS A O 1
ATOM 1124 N N . GLU A 1 143 ? 0.093 15.252 -2.225 1.00 85.69 143 GLU A N 1
ATOM 1125 C CA . GLU A 1 143 ? -0.787 16.182 -1.521 1.00 85.69 143 GLU A CA 1
ATOM 1126 C C . GLU A 1 143 ? -2.051 16.466 -2.329 1.00 85.69 143 GLU A C 1
ATOM 1128 O O . GLU A 1 143 ? -3.1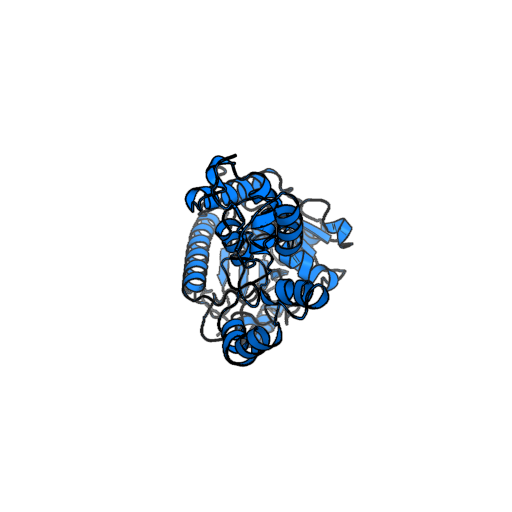56 16.207 -1.856 1.00 85.69 143 GLU A O 1
ATOM 1133 N N . GLY A 1 144 ? -1.906 16.861 -3.598 1.00 86.00 144 GLY A N 1
ATOM 1134 C CA . GLY A 1 144 ? -3.052 17.112 -4.471 1.00 86.00 144 GLY A CA 1
ATOM 1135 C C . GLY A 1 144 ? -3.948 15.883 -4.677 1.00 86.00 144 GLY A C 1
ATOM 1136 O O . GLY A 1 144 ? -5.157 16.025 -4.891 1.00 86.00 144 GLY A O 1
ATOM 1137 N N . HIS A 1 145 ? -3.390 14.671 -4.603 1.00 86.56 145 HIS A N 1
ATOM 1138 C CA . HIS A 1 145 ? -4.163 13.432 -4.628 1.00 86.56 145 HIS A CA 1
ATOM 1139 C C . HIS A 1 145 ? -4.996 13.256 -3.349 1.00 86.56 145 HIS A C 1
ATOM 1141 O O . HIS A 1 145 ? -6.216 13.099 -3.446 1.00 86.56 145 HIS A O 1
ATOM 1147 N N . PHE A 1 146 ? -4.378 13.362 -2.170 1.00 80.88 146 PHE A N 1
ATOM 1148 C CA . PHE A 1 146 ? -5.072 13.220 -0.886 1.00 80.88 146 PHE A CA 1
ATOM 1149 C C . PHE A 1 146 ? -6.097 14.326 -0.635 1.00 80.88 146 PHE A C 1
ATOM 1151 O O . PHE A 1 146 ? -7.209 14.022 -0.209 1.00 80.88 146 PHE A O 1
ATOM 1158 N N . SER A 1 147 ? -5.799 15.585 -0.970 1.00 81.75 147 SER A N 1
ATOM 1159 C CA . SER A 1 147 ? -6.771 16.682 -0.857 1.00 81.75 147 SER A CA 1
ATOM 1160 C C . SER A 1 147 ? -8.022 16.406 -1.693 1.00 81.75 147 SER A C 1
ATOM 1162 O O . SER A 1 147 ? -9.143 16.658 -1.251 1.00 81.75 147 SER A O 1
ATOM 1164 N N . LYS A 1 148 ? -7.856 15.838 -2.897 1.00 82.81 148 LYS A N 1
ATOM 1165 C CA . LYS A 1 148 ? -8.987 15.473 -3.757 1.00 82.81 148 LYS A CA 1
ATOM 1166 C C . LYS A 1 148 ? -9.801 14.312 -3.178 1.00 82.81 148 LYS A C 1
ATOM 1168 O O . LYS A 1 148 ? -11.029 14.354 -3.257 1.00 82.81 148 LYS A O 1
ATOM 1173 N N . LEU A 1 149 ? -9.141 13.294 -2.622 1.00 79.94 149 LEU A N 1
ATOM 1174 C CA . LEU A 1 149 ? -9.814 12.184 -1.939 1.00 79.94 149 LEU A CA 1
ATOM 1175 C C . LEU A 1 149 ? -10.617 12.690 -0.735 1.00 79.94 149 LEU A C 1
ATOM 1177 O O . LEU A 1 149 ? -11.816 12.431 -0.641 1.00 79.94 149 LEU A O 1
ATOM 1181 N N . ALA A 1 150 ? -9.988 13.495 0.122 1.00 78.75 150 ALA A N 1
ATOM 1182 C CA . ALA A 1 150 ? -10.608 14.052 1.317 1.00 78.75 150 ALA A CA 1
ATOM 1183 C C . ALA A 1 150 ? -11.839 14.915 0.992 1.00 78.75 150 ALA A C 1
ATOM 1185 O O . ALA A 1 150 ? -12.871 14.788 1.651 1.00 78.75 150 ALA A O 1
ATOM 1186 N N . ALA A 1 151 ? -11.769 15.752 -0.048 1.00 79.88 151 ALA A N 1
ATOM 1187 C CA . ALA A 1 151 ? -12.891 16.595 -0.461 1.00 79.88 151 ALA A CA 1
ATOM 1188 C C . ALA A 1 151 ? -14.069 15.793 -1.049 1.00 79.88 151 ALA A C 1
ATOM 1190 O O . ALA A 1 151 ? -15.225 16.183 -0.887 1.00 79.88 151 ALA A O 1
ATOM 1191 N N . GLY A 1 152 ? -13.786 14.687 -1.747 1.00 75.81 152 GLY A N 1
ATOM 1192 C CA . GLY A 1 152 ? -14.792 13.897 -2.463 1.00 75.81 152 GLY A CA 1
ATOM 1193 C C . GLY A 1 152 ? -15.425 12.756 -1.662 1.00 75.81 152 GLY A C 1
ATOM 1194 O O . GLY A 1 152 ? -16.445 12.219 -2.091 1.00 75.81 152 GLY A O 1
ATOM 1195 N N . ALA A 1 153 ? -14.842 12.358 -0.530 1.00 81.75 153 ALA A N 1
ATOM 1196 C CA . ALA A 1 153 ? -15.292 11.179 0.205 1.00 81.75 153 ALA A CA 1
ATOM 1197 C C . ALA A 1 153 ? -16.642 11.397 0.909 1.00 81.75 153 ALA A C 1
ATOM 1199 O O . ALA A 1 153 ? -16.821 12.344 1.685 1.00 81.75 153 ALA A O 1
ATOM 1200 N N . ALA A 1 154 ? -17.592 10.493 0.656 1.00 80.31 154 ALA A N 1
ATOM 1201 C CA . ALA A 1 154 ? -18.872 10.429 1.356 1.00 80.31 154 ALA A CA 1
ATOM 1202 C C . ALA A 1 154 ? -18.676 10.017 2.825 1.00 80.31 154 ALA A C 1
ATOM 1204 O O . ALA A 1 154 ? -17.708 9.340 3.161 1.00 80.31 154 ALA A O 1
ATOM 1205 N N . VAL A 1 155 ? -19.598 10.443 3.691 1.00 87.25 155 VAL A N 1
ATOM 1206 C CA . VAL A 1 155 ? -19.706 9.934 5.065 1.00 87.25 155 VAL A CA 1
ATOM 1207 C C . VAL A 1 155 ? -21.095 9.360 5.227 1.00 87.25 155 VAL A C 1
ATOM 1209 O O . VAL A 1 155 ? -22.080 10.056 4.986 1.00 87.25 155 VAL A O 1
ATOM 1212 N N . GLU A 1 156 ? -21.150 8.090 5.595 1.00 91.50 156 GLU A N 1
ATOM 1213 C CA . GLU A 1 156 ? -22.369 7.297 5.663 1.00 91.50 156 GLU A CA 1
ATOM 1214 C C . GLU A 1 156 ? -22.250 6.343 6.850 1.00 91.50 156 GLU A C 1
ATOM 1216 O O . GLU A 1 156 ? -21.240 5.661 7.009 1.00 91.50 156 GLU A O 1
ATOM 1221 N N . CYS A 1 157 ? -23.275 6.295 7.692 1.00 91.38 157 CYS A N 1
ATOM 1222 C CA . CYS A 1 157 ? -23.337 5.394 8.837 1.00 91.38 157 CYS A CA 1
ATOM 1223 C C . CYS A 1 157 ? -24.482 4.408 8.603 1.00 91.38 157 CYS A C 1
ATOM 1225 O O . CYS A 1 157 ? -25.630 4.830 8.431 1.00 91.38 157 CYS A O 1
ATOM 1227 N N . SER A 1 158 ? -24.177 3.110 8.549 1.00 90.19 158 SER A N 1
ATOM 1228 C CA . SER A 1 158 ? -25.204 2.071 8.460 1.00 90.19 158 SER A CA 1
ATOM 1229 C C . SER A 1 158 ? -26.001 1.998 9.768 1.00 90.19 158 SER A C 1
ATOM 1231 O O . SER A 1 158 ? -25.491 2.278 10.852 1.00 90.19 158 SER A O 1
ATOM 1233 N N . SER A 1 159 ? -27.266 1.576 9.703 1.00 91.38 159 SER A N 1
ATOM 1234 C CA . SER A 1 159 ? -28.036 1.327 10.931 1.00 91.38 159 SER A CA 1
ATOM 1235 C C . SER A 1 159 ? -27.400 0.223 11.780 1.00 91.38 159 SER A C 1
ATOM 1237 O O . SER A 1 159 ? -27.385 0.314 13.001 1.00 91.38 159 SER A O 1
ATOM 1239 N N . SER A 1 160 ? -26.807 -0.782 11.135 1.00 93.19 160 SER A N 1
ATOM 1240 C CA . SER A 1 160 ? -26.198 -1.923 11.811 1.00 93.19 160 SER A CA 1
ATOM 1241 C C . SER A 1 160 ? -24.958 -1.551 12.629 1.00 93.19 160 SER A C 1
ATOM 1243 O O . SER A 1 160 ? -24.815 -2.042 13.749 1.00 93.19 160 SER A O 1
ATOM 1245 N N . ILE A 1 161 ? -24.106 -0.637 12.145 1.00 94.69 161 ILE A N 1
ATOM 1246 C CA . ILE A 1 161 ? -22.962 -0.165 12.935 1.00 94.69 161 ILE A CA 1
ATOM 1247 C C . ILE A 1 161 ? -23.401 0.757 14.076 1.00 94.69 161 ILE A C 1
ATOM 1249 O O . ILE A 1 161 ? -22.807 0.721 15.151 1.00 94.69 161 ILE A O 1
ATOM 1253 N N . ALA A 1 162 ? -24.463 1.546 13.878 1.00 94.19 162 ALA A N 1
ATOM 1254 C CA . ALA A 1 162 ? -25.031 2.380 14.933 1.00 94.19 162 ALA A CA 1
ATOM 1255 C C . ALA A 1 162 ? -25.599 1.520 16.077 1.00 94.19 162 ALA A C 1
ATOM 1257 O O . ALA A 1 162 ? -25.322 1.793 17.248 1.00 94.19 162 ALA A O 1
ATOM 1258 N N . ASP A 1 163 ? -26.318 0.445 15.741 1.00 95.19 163 ASP A N 1
ATOM 1259 C CA . ASP A 1 163 ? -26.830 -0.532 16.706 1.00 95.19 163 ASP A CA 1
ATOM 1260 C C . ASP A 1 163 ? -25.685 -1.243 17.444 1.00 95.19 163 ASP A C 1
ATOM 1262 O O . ASP A 1 163 ? -25.727 -1.395 18.668 1.00 95.19 163 ASP A O 1
ATOM 1266 N N . LEU A 1 164 ? -24.633 -1.641 16.718 1.00 95.44 164 LEU A N 1
ATOM 1267 C CA . LEU A 1 164 ? -23.442 -2.277 17.286 1.00 95.44 164 LEU A CA 1
ATOM 1268 C C . LEU A 1 164 ? -22.708 -1.343 18.263 1.00 95.44 164 LEU A C 1
ATOM 1270 O O . LEU A 1 164 ? -22.380 -1.743 19.381 1.00 95.44 164 LEU A O 1
ATOM 1274 N N . CYS A 1 165 ? -22.512 -0.083 17.870 1.00 96.38 165 CYS A N 1
ATOM 1275 C CA . CYS A 1 165 ? -21.909 0.959 18.695 1.00 96.38 165 CYS A CA 1
ATOM 1276 C C . CYS A 1 165 ? -22.709 1.188 19.986 1.00 96.38 165 CYS A C 1
ATOM 1278 O O . CYS A 1 165 ? -22.138 1.201 21.079 1.00 96.38 165 CYS A O 1
ATOM 1280 N N . ALA A 1 166 ? -24.038 1.298 19.883 1.00 95.25 166 ALA A N 1
ATOM 1281 C CA . ALA A 1 166 ? -24.915 1.468 21.038 1.00 95.25 166 ALA A CA 1
ATOM 1282 C C . ALA A 1 166 ? -24.892 0.250 21.978 1.00 95.25 166 ALA A C 1
ATOM 1284 O O . ALA A 1 166 ? -24.820 0.418 23.195 1.00 95.25 166 ALA A O 1
ATOM 1285 N N . LYS A 1 167 ? -24.913 -0.969 21.423 1.00 96.31 167 LYS A N 1
ATOM 1286 C CA . LYS A 1 167 ? -24.888 -2.226 22.187 1.00 96.31 167 LYS A CA 1
ATOM 1287 C C . LYS A 1 167 ? -23.602 -2.395 22.997 1.00 96.31 167 LYS A C 1
ATOM 1289 O O . LYS A 1 167 ? -23.655 -2.867 24.126 1.00 96.31 167 LYS A O 1
ATOM 1294 N N . ASN A 1 168 ? -22.467 -1.993 22.434 1.00 96.38 168 ASN A N 1
ATOM 1295 C CA . ASN A 1 168 ? -21.145 -2.183 23.031 1.00 96.38 168 ASN A CA 1
ATOM 1296 C C . ASN A 1 168 ? -20.645 -0.923 23.754 1.00 96.38 168 ASN A C 1
ATOM 1298 O O . AS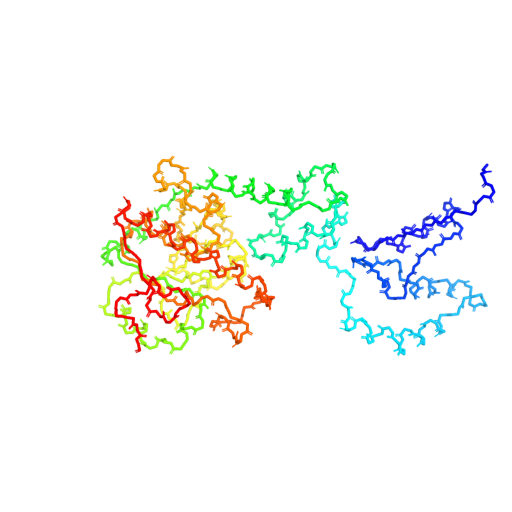N A 1 168 ? -19.458 -0.610 23.737 1.00 96.38 168 ASN A O 1
ATOM 1302 N N . ASN A 1 169 ? -21.557 -0.160 24.368 1.00 95.94 169 ASN A N 1
ATOM 1303 C CA . ASN A 1 169 ? -21.241 1.012 25.194 1.00 95.94 169 ASN A CA 1
ATOM 1304 C C . ASN A 1 169 ? -20.347 2.057 24.502 1.00 95.94 169 ASN A C 1
ATOM 1306 O O . ASN A 1 169 ? -19.575 2.745 25.166 1.00 95.94 169 ASN A O 1
ATOM 1310 N N . LYS A 1 170 ? -20.433 2.180 23.169 1.00 97.50 170 LYS A N 1
ATOM 1311 C CA . LYS A 1 170 ? -19.558 3.037 22.350 1.00 97.50 170 LYS A CA 1
ATOM 1312 C C . LYS A 1 170 ? -18.068 2.705 22.485 1.00 97.50 170 LYS A C 1
ATOM 1314 O O . LYS A 1 170 ? -17.221 3.568 22.244 1.00 97.50 170 LYS A O 1
ATOM 1319 N N . ARG A 1 171 ? -17.739 1.461 22.835 1.00 98.31 171 ARG A N 1
ATOM 1320 C CA . ARG A 1 171 ? -16.370 0.958 22.947 1.00 98.31 171 ARG A CA 1
ATOM 1321 C C . ARG A 1 171 ? -16.025 0.077 21.760 1.00 98.31 171 ARG A C 1
ATOM 1323 O O . ARG A 1 171 ? -16.838 -0.743 21.319 1.00 98.31 171 ARG A O 1
ATOM 1330 N N . ALA A 1 172 ? -14.812 0.234 21.250 1.00 98.38 172 ALA A N 1
ATOM 1331 C CA . ALA A 1 172 ? -14.309 -0.571 20.148 1.00 98.38 172 ALA A CA 1
ATOM 1332 C C . ALA A 1 172 ? -12.900 -1.093 20.416 1.00 98.38 172 ALA A C 1
ATOM 1334 O O . ALA A 1 172 ? -12.117 -0.459 21.114 1.00 98.38 172 ALA A O 1
ATOM 1335 N N . LEU A 1 173 ? -12.576 -2.233 19.814 1.00 98.44 173 LEU A N 1
ATOM 1336 C CA . LEU A 1 173 ? -11.230 -2.782 19.728 1.00 98.44 173 LEU A CA 1
ATOM 1337 C C . LEU A 1 173 ? -10.809 -2.841 18.259 1.00 98.44 173 LEU A C 1
ATOM 1339 O O . LEU A 1 173 ? -11.485 -3.456 17.436 1.00 98.44 173 LEU A O 1
ATOM 1343 N N . LEU A 1 174 ? -9.664 -2.243 17.947 1.00 98.50 174 LEU A N 1
ATOM 1344 C CA . LEU A 1 174 ? -8.996 -2.358 16.658 1.00 98.50 174 LEU A CA 1
ATOM 1345 C C . LEU A 1 174 ? -7.962 -3.487 16.697 1.00 98.50 174 LEU A C 1
ATOM 1347 O O . LEU A 1 174 ? -7.022 -3.446 17.493 1.00 98.50 174 LEU A O 1
ATOM 1351 N N . ILE A 1 175 ? -8.105 -4.463 15.799 1.00 97.88 175 ILE A N 1
ATOM 1352 C CA . ILE A 1 175 ? -7.099 -5.501 15.547 1.00 97.88 175 ILE A CA 1
ATOM 1353 C C . ILE A 1 175 ? -6.252 -5.079 14.345 1.00 97.88 175 ILE A C 1
ATOM 1355 O O . ILE A 1 175 ? -6.622 -5.290 13.188 1.00 97.88 175 ILE A O 1
ATOM 1359 N N . CYS A 1 176 ? -5.104 -4.469 14.627 1.00 96.19 176 CYS A N 1
ATOM 1360 C CA . CYS A 1 176 ? -4.110 -4.058 13.639 1.00 96.19 176 CYS A CA 1
ATOM 1361 C C . CYS A 1 176 ? -3.180 -5.218 13.260 1.00 96.19 176 CYS A C 1
ATOM 1363 O O . CYS A 1 176 ? -3.210 -6.277 13.874 1.00 96.19 176 CYS A O 1
ATOM 1365 N N . GLY A 1 177 ? -2.343 -5.025 12.237 1.00 93.06 177 GLY A N 1
ATOM 1366 C CA . GLY A 1 177 ? -1.568 -6.099 11.605 1.00 93.06 177 GLY A CA 1
ATOM 1367 C C . GLY A 1 177 ? -0.385 -6.675 12.392 1.00 93.06 177 GLY A C 1
ATOM 1368 O O . GLY A 1 177 ? 0.204 -7.634 11.906 1.00 93.06 177 GLY A O 1
ATOM 1369 N N . GLY A 1 178 ? -0.018 -6.111 13.544 1.00 93.94 178 GLY A N 1
ATOM 1370 C CA . GLY A 1 178 ? 1.223 -6.401 14.269 1.00 93.94 178 GLY A CA 1
ATOM 1371 C C . GLY A 1 178 ? 1.346 -7.818 14.832 1.00 93.94 178 GLY A C 1
ATOM 1372 O O . GLY A 1 178 ? 0.367 -8.437 15.251 1.00 93.94 178 GLY A O 1
ATOM 1373 N N . SER A 1 179 ? 2.573 -8.334 14.874 1.00 92.69 179 SER A N 1
ATOM 1374 C CA . SER A 1 179 ? 2.910 -9.673 15.380 1.00 92.69 179 SER A CA 1
ATOM 1375 C C . SER A 1 179 ? 2.479 -9.929 16.833 1.00 92.69 179 SER A C 1
ATOM 1377 O O . SER A 1 179 ? 2.250 -11.082 17.211 1.00 92.69 179 SER A O 1
ATOM 1379 N N . SER A 1 180 ? 2.311 -8.883 17.646 1.00 93.94 180 SER A N 1
ATOM 1380 C CA . SER A 1 180 ? 1.820 -8.989 19.022 1.00 93.94 180 SER A CA 1
ATOM 1381 C C . SER A 1 180 ? 0.418 -9.598 19.110 1.00 93.94 180 SER A C 1
ATOM 1383 O O . SER A 1 180 ? 0.115 -10.257 20.103 1.00 93.94 180 SER A O 1
ATOM 1385 N N . VAL A 1 181 ? -0.409 -9.485 18.062 1.00 95.62 181 VAL A N 1
ATOM 1386 C CA . VAL A 1 181 ? -1.741 -10.113 18.018 1.00 95.62 181 VAL A CA 1
ATOM 1387 C C . VAL A 1 181 ? -1.637 -11.630 18.144 1.00 95.62 181 VAL A C 1
ATOM 1389 O O . VAL A 1 181 ? -2.370 -12.229 18.927 1.00 95.62 181 VAL A O 1
ATOM 1392 N N . ALA A 1 182 ? -0.703 -12.257 17.421 1.00 93.25 182 ALA A N 1
ATOM 1393 C CA . ALA A 1 182 ? -0.479 -13.698 17.518 1.00 93.25 182 ALA A CA 1
ATOM 1394 C C . ALA A 1 182 ? 0.138 -14.081 18.871 1.00 93.25 182 ALA A C 1
ATOM 1396 O O . ALA A 1 182 ? -0.279 -15.059 19.488 1.00 93.25 182 ALA A O 1
ATOM 1397 N N . ALA A 1 183 ? 1.095 -13.292 19.367 1.00 92.62 183 ALA A N 1
ATOM 1398 C CA . ALA A 1 183 ? 1.768 -13.573 20.636 1.00 92.62 183 ALA A CA 1
ATOM 1399 C C . ALA A 1 183 ? 0.842 -13.442 21.864 1.00 92.62 183 ALA A C 1
ATOM 1401 O O .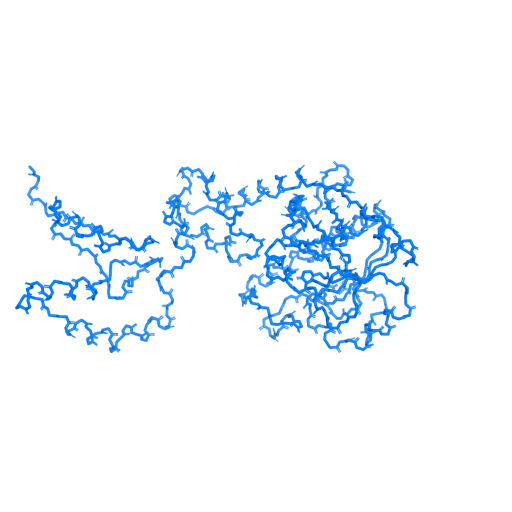 ALA A 1 183 ? 1.021 -14.158 22.847 1.00 92.62 183 ALA A O 1
ATOM 1402 N N . TYR A 1 184 ? -0.162 -12.560 21.805 1.00 95.38 184 TYR A N 1
ATOM 1403 C CA . TYR A 1 184 ? -1.076 -12.254 22.913 1.00 95.38 184 TYR A CA 1
ATOM 1404 C C . TYR A 1 184 ? -2.521 -12.706 22.650 1.00 95.38 184 TYR A C 1
ATOM 1406 O O . TYR A 1 184 ? -3.423 -12.322 23.394 1.00 95.38 184 TYR A O 1
ATOM 1414 N N . GLN A 1 185 ? -2.752 -13.559 21.644 1.00 95.81 185 GLN A N 1
ATOM 1415 C CA . GLN A 1 185 ? -4.084 -13.958 21.169 1.00 95.81 185 GLN A CA 1
ATOM 1416 C C . GLN A 1 185 ? -5.038 -14.367 22.304 1.00 95.81 185 GLN A C 1
ATOM 1418 O O . GLN A 1 185 ? -6.150 -13.854 22.385 1.00 95.81 185 GLN A O 1
ATOM 1423 N N . GLY A 1 186 ? -4.595 -15.226 23.230 1.00 96.31 186 GLY A N 1
ATOM 1424 C CA . GLY A 1 186 ? -5.429 -15.667 24.356 1.00 96.31 186 GLY A CA 1
ATOM 1425 C C . GLY A 1 186 ? -5.823 -14.537 25.317 1.00 96.31 186 GLY A C 1
ATOM 1426 O O . GLY A 1 186 ? -6.949 -14.499 25.799 1.00 96.31 186 GLY A O 1
ATOM 1427 N N . LYS A 1 187 ? -4.927 -13.573 25.564 1.00 96.56 187 LYS A N 1
ATOM 1428 C CA . LYS A 1 187 ? -5.218 -12.418 26.431 1.00 96.56 187 LYS A CA 1
ATOM 1429 C C . LYS A 1 187 ? -6.162 -11.432 25.747 1.00 96.56 187 LYS A C 1
ATOM 1431 O O . LYS A 1 187 ? -7.037 -10.881 26.407 1.00 96.56 187 LYS A O 1
ATOM 1436 N N . ILE A 1 188 ? -6.016 -11.245 24.434 1.00 97.25 188 ILE A N 1
ATOM 1437 C CA . ILE A 1 188 ? -6.915 -10.394 23.648 1.00 97.25 188 ILE A CA 1
ATOM 1438 C C . ILE A 1 188 ? -8.316 -11.017 23.594 1.00 97.25 188 ILE A C 1
ATOM 1440 O O . ILE A 1 188 ? -9.297 -10.308 23.790 1.00 97.25 188 ILE A O 1
ATOM 1444 N N . ALA A 1 189 ? -8.423 -12.337 23.409 1.00 96.88 189 ALA A N 1
ATOM 1445 C CA . ALA A 1 189 ? -9.704 -13.043 23.459 1.00 96.88 189 ALA A CA 1
ATOM 1446 C C . ALA A 1 189 ? -10.416 -12.840 24.809 1.00 96.88 189 ALA A C 1
ATOM 1448 O O . ALA A 1 189 ? -11.569 -12.416 24.832 1.00 96.88 189 ALA A O 1
ATOM 1449 N N . ASN A 1 190 ? -9.701 -13.019 25.926 1.00 95.69 190 ASN A N 1
ATOM 1450 C CA . ASN A 1 190 ? -10.252 -12.763 27.260 1.00 95.69 190 ASN A CA 1
ATOM 1451 C C . ASN A 1 190 ? -10.709 -11.303 27.436 1.00 95.69 190 ASN A C 1
ATOM 1453 O O . ASN A 1 190 ? -11.726 -11.045 28.073 1.00 95.69 190 ASN A O 1
ATOM 1457 N N . PHE A 1 191 ? -9.968 -10.339 26.878 1.00 96.25 191 PHE A N 1
ATOM 1458 C CA . PHE A 1 191 ? -10.353 -8.928 26.913 1.00 96.25 191 PHE A CA 1
ATOM 1459 C C . PHE A 1 191 ? -11.654 -8.671 26.143 1.00 96.25 191 PHE A C 1
ATOM 1461 O O . PHE A 1 191 ? -12.527 -7.973 26.655 1.00 96.25 191 PHE A O 1
ATOM 1468 N N . ILE A 1 192 ? -11.794 -9.247 24.944 1.00 96.06 192 ILE A N 1
ATOM 1469 C CA . ILE A 1 192 ? -13.006 -9.142 24.116 1.00 96.06 192 ILE A CA 1
ATOM 1470 C C . ILE A 1 192 ? -14.219 -9.689 24.875 1.00 96.06 192 ILE A C 1
ATOM 1472 O O . ILE A 1 192 ? -15.246 -9.020 24.943 1.00 96.06 192 ILE A O 1
ATOM 1476 N N . GLU A 1 193 ? -14.086 -10.867 25.490 1.00 94.75 193 GLU A N 1
ATOM 1477 C CA . GLU A 1 193 ? -15.163 -11.507 26.257 1.00 94.75 193 GLU A CA 1
ATOM 1478 C C . GLU A 1 193 ? -15.576 -10.707 27.503 1.00 94.75 193 GLU A C 1
ATOM 1480 O O . GLU A 1 193 ? -16.732 -10.771 27.918 1.00 94.75 193 GLU A O 1
ATOM 1485 N N . ALA A 1 194 ? -14.650 -9.951 28.100 1.00 93.94 194 ALA A N 1
ATOM 1486 C CA . ALA A 1 194 ? -14.874 -9.245 29.360 1.00 93.94 194 ALA A CA 1
ATOM 1487 C C . ALA A 1 194 ? -15.316 -7.776 29.213 1.00 93.94 194 ALA A C 1
ATOM 1489 O O . ALA A 1 194 ? -15.752 -7.186 30.203 1.00 93.94 194 ALA A O 1
ATOM 1490 N N . SER A 1 195 ? -15.174 -7.163 28.031 1.00 89.88 195 SER A N 1
ATOM 1491 C CA . SER A 1 195 ? -15.163 -5.691 27.914 1.00 89.88 195 SER A CA 1
ATOM 1492 C C . SER A 1 195 ? -16.311 -5.070 27.107 1.00 89.88 195 SER A C 1
ATOM 1494 O O . SER A 1 195 ? -16.301 -3.854 26.932 1.00 89.88 195 SER A O 1
ATOM 1496 N N . ASP A 1 196 ? -17.304 -5.843 26.643 1.00 93.50 196 ASP A N 1
ATOM 1497 C CA . ASP A 1 196 ? -18.398 -5.396 25.751 1.00 93.50 196 ASP A CA 1
ATOM 1498 C C . ASP A 1 196 ? -17.912 -4.362 24.717 1.00 93.50 196 ASP A C 1
ATOM 1500 O O . ASP A 1 196 ? -18.245 -3.173 24.792 1.00 93.50 196 ASP A O 1
ATOM 1504 N N . VAL A 1 197 ? -17.052 -4.811 23.801 1.00 97.19 197 VAL A N 1
ATOM 1505 C CA . VAL A 1 197 ? -16.422 -3.996 22.753 1.00 97.19 197 VAL A CA 1
ATOM 1506 C C . VAL A 1 197 ? -16.876 -4.454 21.373 1.00 97.19 197 VAL A C 1
ATOM 1508 O O . VAL A 1 197 ? -17.063 -5.644 21.139 1.00 97.19 197 VAL A O 1
ATOM 1511 N N . SER A 1 198 ? -17.004 -3.512 20.438 1.00 98.12 198 SER A N 1
ATOM 1512 C CA . SER A 1 198 ? -17.133 -3.843 19.012 1.00 98.12 198 SER A CA 1
ATOM 1513 C C . SER A 1 198 ? -15.752 -4.101 18.424 1.00 98.12 198 SER A C 1
ATOM 1515 O O . SER A 1 198 ? -14.872 -3.252 18.555 1.00 98.12 198 SER A O 1
ATOM 1517 N N . VAL A 1 199 ? -15.538 -5.235 17.775 1.00 98.00 199 VAL A N 1
ATOM 1518 C CA . VAL A 1 199 ? -14.210 -5.638 17.309 1.00 98.00 199 VAL A CA 1
ATOM 1519 C C . VAL A 1 199 ? -14.082 -5.424 15.805 1.00 98.00 199 VAL A C 1
ATOM 1521 O O . VAL A 1 199 ? -14.807 -6.028 15.016 1.00 98.00 199 VAL A O 1
ATOM 1524 N N . PHE A 1 200 ? -13.124 -4.593 15.396 1.00 98.19 200 PHE A N 1
ATOM 1525 C CA . PHE A 1 200 ? -12.849 -4.300 13.992 1.00 98.19 200 PHE A CA 1
ATOM 1526 C C . PHE A 1 200 ? -11.417 -4.670 13.625 1.00 98.19 200 PHE A C 1
ATOM 1528 O O . PHE A 1 200 ? -10.456 -4.174 14.212 1.00 98.19 200 PHE A O 1
ATOM 1535 N N . ALA A 1 201 ? -11.260 -5.509 12.609 1.00 97.12 201 ALA A N 1
ATOM 1536 C CA . ALA A 1 201 ? -9.955 -5.771 12.023 1.00 97.12 201 ALA A CA 1
ATOM 1537 C C . ALA A 1 201 ? -9.543 -4.623 11.094 1.00 97.12 201 ALA A C 1
ATOM 1539 O O . ALA A 1 201 ? -10.379 -4.082 10.375 1.00 97.12 201 ALA A O 1
ATOM 1540 N N . VAL A 1 202 ? -8.265 -4.248 11.071 1.00 95.94 202 VAL A N 1
ATOM 1541 C CA . VAL A 1 202 ? -7.766 -3.176 10.196 1.00 95.94 202 VAL A CA 1
ATOM 1542 C C . VAL A 1 202 ? -7.047 -3.788 9.001 1.00 95.94 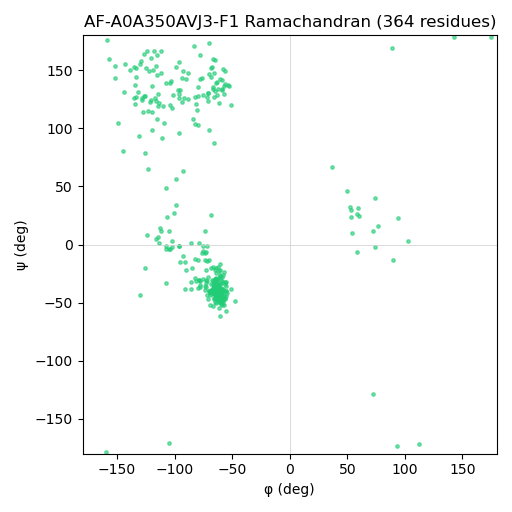202 VAL A C 1
ATOM 1544 O O . VAL A 1 202 ? -6.023 -4.449 9.156 1.00 95.94 202 VAL A O 1
ATOM 1547 N N . ASN A 1 203 ? -7.570 -3.540 7.798 1.00 93.31 203 ASN A N 1
ATOM 1548 C CA . ASN A 1 203 ? -7.049 -3.959 6.491 1.00 93.31 203 ASN A CA 1
ATOM 1549 C C . ASN A 1 203 ? -6.879 -5.475 6.257 1.00 93.31 203 ASN A C 1
ATOM 1551 O O . ASN A 1 203 ? -6.573 -5.859 5.128 1.00 93.31 203 ASN A O 1
ATOM 1555 N N . ASN A 1 204 ? -7.084 -6.329 7.262 1.00 92.81 204 ASN A N 1
ATOM 1556 C CA . ASN A 1 204 ? -7.103 -7.783 7.130 1.00 92.81 204 ASN A CA 1
ATOM 1557 C C . ASN A 1 204 ? -8.475 -8.320 7.573 1.00 92.81 204 ASN A C 1
ATOM 1559 O O . ASN A 1 204 ? -8.786 -8.227 8.758 1.00 92.81 204 ASN A O 1
ATOM 1563 N N . PRO A 1 205 ? -9.291 -8.899 6.676 1.00 92.06 205 PRO A N 1
ATOM 1564 C CA . PRO A 1 205 ? -10.609 -9.413 7.036 1.00 92.06 205 PRO A CA 1
ATOM 1565 C C . PRO A 1 205 ? -10.595 -10.752 7.782 1.00 92.06 205 PRO A C 1
ATOM 1567 O O . PRO A 1 205 ? -11.649 -11.199 8.226 1.00 92.06 205 PRO A O 1
ATOM 1570 N N . GLN A 1 206 ? -9.434 -11.397 7.913 1.00 91.50 206 GLN A N 1
ATOM 1571 C CA . GLN A 1 206 ? -9.266 -12.681 8.595 1.00 91.50 206 GLN A CA 1
ATOM 1572 C C . GLN A 1 206 ? -8.235 -12.554 9.732 1.00 91.50 206 GLN A C 1
ATOM 1574 O O . GLN A 1 206 ? -7.141 -13.126 9.654 1.00 91.50 206 GLN A O 1
ATOM 1579 N N . PRO A 1 207 ? -8.523 -11.764 10.784 1.00 93.56 207 PRO A N 1
ATOM 1580 C CA . PRO A 1 207 ? -7.696 -11.770 11.986 1.00 93.56 207 PRO A CA 1
ATOM 1581 C C . PRO A 1 207 ? -7.773 -13.137 12.697 1.00 93.56 207 PRO A C 1
ATOM 1583 O O . PRO A 1 207 ? -8.759 -13.859 12.556 1.00 93.56 207 PRO A O 1
ATOM 1586 N N . PRO A 1 208 ? -6.786 -13.496 13.539 1.00 93.31 208 PRO A N 1
ATOM 1587 C CA . PRO A 1 208 ? -6.800 -14.740 14.320 1.00 93.31 208 PRO A CA 1
ATOM 1588 C C . PRO A 1 208 ? -7.790 -14.709 15.505 1.00 93.31 208 PRO A C 1
ATOM 1590 O O . PRO A 1 208 ? -7.736 -15.559 16.394 1.00 93.31 208 PRO A O 1
ATOM 1593 N N . LEU A 1 209 ? -8.667 -13.708 15.562 1.00 94.50 209 LEU A N 1
ATOM 1594 C CA . LEU A 1 209 ? -9.606 -13.432 16.647 1.00 94.50 209 LEU A CA 1
ATOM 1595 C C . LEU A 1 209 ? -10.980 -13.105 16.046 1.00 94.50 209 LEU A C 1
ATOM 1597 O O . LEU A 1 209 ? -11.033 -12.603 14.926 1.00 94.50 209 LEU A O 1
ATOM 1601 N N . PRO A 1 210 ? -12.090 -13.345 16.759 1.00 93.12 210 PRO A N 1
ATOM 1602 C CA . PRO A 1 210 ? -13.410 -12.928 16.295 1.00 93.12 210 PRO A CA 1
ATOM 1603 C C . PRO A 1 210 ? -13.465 -11.416 16.044 1.00 93.12 210 PRO A C 1
ATOM 1605 O O . PRO A 1 210 ? -12.975 -10.639 16.862 1.00 93.12 210 PRO A O 1
ATOM 1608 N N . ALA A 1 211 ? -14.077 -11.007 14.933 1.00 95.69 211 ALA A N 1
ATOM 1609 C CA . ALA A 1 211 ? -14.297 -9.606 14.593 1.00 95.69 211 ALA A CA 1
ATOM 1610 C C . ALA A 1 211 ? -15.734 -9.396 14.099 1.00 95.69 211 ALA A C 1
ATOM 1612 O O . ALA A 1 211 ? -16.247 -10.189 13.307 1.00 95.69 211 ALA A O 1
ATOM 1613 N N . ASP A 1 212 ? -16.364 -8.311 14.546 1.00 96.25 212 ASP A N 1
ATOM 1614 C CA . ASP A 1 212 ? -17.683 -7.875 14.080 1.00 96.25 212 ASP A CA 1
ATOM 1615 C C . ASP A 1 212 ? -17.598 -7.245 12.683 1.00 96.25 212 ASP A C 1
ATOM 1617 O O . ASP A 1 212 ? -18.538 -7.308 11.885 1.00 96.25 212 ASP A O 1
ATOM 1621 N N . GLY A 1 213 ? -16.450 -6.640 12.371 1.00 95.69 213 GLY A N 1
ATOM 1622 C CA . GLY A 1 213 ? -16.245 -5.945 11.116 1.00 95.69 213 GLY A CA 1
ATOM 1623 C C . GLY A 1 213 ? -14.793 -5.752 10.717 1.00 95.69 213 GLY A C 1
ATOM 1624 O O . GLY A 1 213 ? -13.855 -6.171 11.395 1.00 95.69 213 GLY A O 1
ATOM 1625 N N . VAL A 1 214 ? -14.621 -5.085 9.581 1.00 96.00 214 VAL A N 1
ATOM 1626 C CA . VAL A 1 214 ? -13.325 -4.779 8.987 1.00 96.00 214 VAL A CA 1
ATOM 1627 C C . VAL A 1 214 ? -13.304 -3.320 8.561 1.00 96.00 214 VAL A C 1
ATOM 1629 O O . VAL A 1 214 ? -14.167 -2.855 7.816 1.00 96.00 214 VAL A O 1
ATOM 1632 N N . PHE A 1 215 ? -12.292 -2.598 9.022 1.00 96.25 215 PHE A N 1
ATOM 1633 C CA . PHE A 1 215 ? -11.957 -1.271 8.545 1.00 96.25 215 PHE A CA 1
ATOM 1634 C C . PHE A 1 215 ? -10.945 -1.376 7.403 1.00 96.25 215 PHE A C 1
ATOM 1636 O O . PHE A 1 215 ? -9.870 -1.952 7.575 1.00 96.25 215 PHE A O 1
ATOM 1643 N N . PHE A 1 216 ? -11.247 -0.768 6.261 1.00 93.44 216 PHE A N 1
ATOM 1644 C CA . PHE A 1 216 ? -10.303 -0.609 5.161 1.00 93.44 216 PHE A CA 1
ATOM 1645 C C . PHE A 1 216 ? -9.998 0.870 4.940 1.00 93.44 216 PHE A C 1
ATOM 1647 O O . PHE A 1 216 ? -10.822 1.608 4.401 1.00 93.44 216 PHE A O 1
ATOM 1654 N N . GLY A 1 217 ? -8.788 1.277 5.321 1.00 89.31 217 GLY A N 1
ATOM 1655 C CA . GLY A 1 217 ? -8.241 2.600 4.997 1.00 89.31 217 GLY A CA 1
ATOM 1656 C C . GLY A 1 217 ? -7.467 2.608 3.682 1.00 89.31 217 GLY A C 1
ATOM 1657 O O . GLY A 1 217 ? -7.330 3.641 3.051 1.00 89.31 217 GLY A O 1
ATOM 1658 N N . ASN A 1 218 ? -6.999 1.438 3.233 1.00 85.38 218 ASN A N 1
ATOM 1659 C CA . ASN A 1 218 ? -6.151 1.315 2.053 1.00 85.38 218 ASN A CA 1
ATOM 1660 C C . ASN A 1 218 ? -6.874 0.572 0.924 1.00 85.38 218 ASN A C 1
ATOM 1662 O O . ASN A 1 218 ? -7.247 -0.601 1.054 1.00 85.38 218 ASN A O 1
ATOM 1666 N N . ARG A 1 219 ? -7.014 1.220 -0.235 1.00 83.44 219 ARG A N 1
ATOM 1667 C CA . ARG A 1 219 ? -7.730 0.633 -1.381 1.00 83.44 219 ARG A CA 1
ATOM 1668 C C . ARG A 1 219 ? -7.074 -0.637 -1.939 1.00 83.44 219 ARG A C 1
ATOM 1670 O O . ARG A 1 219 ? -7.781 -1.517 -2.435 1.00 83.44 219 ARG A O 1
ATOM 1677 N N . ARG A 1 220 ? -5.746 -0.774 -1.862 1.00 83.31 220 ARG A N 1
ATOM 1678 C CA . ARG A 1 220 ? -5.043 -1.996 -2.302 1.00 83.31 220 ARG A CA 1
ATOM 1679 C C . ARG A 1 220 ? -5.456 -3.198 -1.461 1.00 83.31 220 ARG A C 1
ATOM 1681 O O . ARG A 1 220 ? -5.618 -4.281 -2.008 1.00 83.31 220 ARG A O 1
ATOM 1688 N N . ARG A 1 221 ? -5.675 -3.000 -0.157 1.00 86.62 221 ARG A N 1
ATOM 1689 C CA . ARG A 1 221 ? -6.073 -4.063 0.781 1.00 86.62 221 ARG A CA 1
ATOM 1690 C C . ARG A 1 221 ? -7.462 -4.594 0.494 1.00 86.62 221 ARG A C 1
ATOM 1692 O O . ARG A 1 221 ? -7.665 -5.800 0.540 1.00 86.62 221 ARG A O 1
ATOM 1699 N N . VAL A 1 222 ? -8.378 -3.715 0.094 1.00 87.00 222 VAL A N 1
ATOM 1700 C CA . VAL A 1 222 ? -9.685 -4.144 -0.416 1.00 87.00 222 VAL A CA 1
ATOM 1701 C C . VAL A 1 222 ? -9.501 -5.035 -1.640 1.00 87.00 222 VAL A C 1
ATOM 1703 O O . VAL A 1 222 ? -10.018 -6.141 -1.667 1.00 87.00 222 VAL A O 1
ATOM 1706 N N . LEU A 1 223 ? -8.721 -4.600 -2.635 1.00 84.25 223 LEU A N 1
ATOM 1707 C CA . LEU A 1 223 ? -8.494 -5.389 -3.855 1.00 84.25 223 LEU A CA 1
ATOM 1708 C C . LEU A 1 223 ? -7.787 -6.724 -3.590 1.00 84.25 223 LEU A C 1
ATOM 1710 O O . LEU A 1 223 ? -8.006 -7.677 -4.329 1.00 84.25 223 LEU A O 1
ATOM 1714 N N . GLN A 1 224 ? -6.943 -6.784 -2.563 1.00 85.94 224 GLN A N 1
ATOM 1715 C CA . GLN A 1 224 ? -6.203 -7.984 -2.189 1.00 85.94 224 GLN A CA 1
ATOM 1716 C C . GLN A 1 224 ? -7.067 -9.003 -1.436 1.00 85.94 224 GLN A C 1
ATOM 1718 O O . GLN A 1 224 ? -6.845 -10.199 -1.592 1.00 85.94 224 GLN A O 1
ATOM 1723 N N . TYR A 1 225 ? -8.009 -8.537 -0.611 1.00 88.44 225 TYR A N 1
ATOM 1724 C CA . TYR A 1 225 ? -8.705 -9.384 0.359 1.00 88.44 225 TYR A CA 1
ATOM 1725 C C . TYR A 1 225 ? -10.234 -9.373 0.238 1.00 88.44 225 TYR A C 1
ATOM 1727 O O . TYR A 1 225 ? -10.911 -9.902 1.118 1.00 88.44 225 TYR A O 1
ATOM 1735 N N . PHE A 1 226 ? -10.813 -8.766 -0.803 1.00 85.19 226 PHE A N 1
ATOM 1736 C CA . PHE A 1 226 ? -12.274 -8.650 -0.933 1.00 85.19 226 PHE A CA 1
ATOM 1737 C C . PHE A 1 226 ? -12.995 -10.005 -0.892 1.00 85.19 226 PHE A C 1
ATOM 1739 O O . PHE A 1 226 ? -14.101 -10.097 -0.367 1.00 85.19 226 PHE A O 1
ATOM 1746 N N . ASP A 1 227 ? -12.371 -11.052 -1.431 1.00 87.81 227 ASP A N 1
ATOM 1747 C CA . ASP A 1 227 ? -12.891 -12.419 -1.482 1.00 87.81 227 ASP A CA 1
ATOM 1748 C C . ASP A 1 227 ? -12.845 -13.130 -0.121 1.00 87.81 227 ASP A C 1
ATOM 1750 O O . ASP A 1 227 ? -13.495 -14.158 0.070 1.00 87.81 227 ASP A O 1
ATOM 1754 N N . GLN A 1 228 ? -12.118 -12.556 0.837 1.00 90.94 228 GLN A N 1
ATOM 1755 C CA . GLN A 1 228 ? -11.951 -13.055 2.199 1.00 90.94 228 GLN A CA 1
ATOM 1756 C C . GLN A 1 228 ? -12.815 -12.300 3.216 1.00 90.94 228 GLN A C 1
ATOM 1758 O O . GLN A 1 228 ? -12.795 -12.643 4.397 1.00 90.94 228 GLN A O 1
ATOM 1763 N N . ILE A 1 229 ? -13.578 -11.281 2.803 1.00 89.69 229 ILE A N 1
ATOM 1764 C CA . ILE A 1 229 ? -14.473 -10.549 3.708 1.00 89.69 229 ILE A CA 1
ATOM 1765 C C . ILE A 1 229 ? -15.659 -11.453 4.091 1.00 89.69 229 ILE A C 1
ATOM 1767 O O . ILE A 1 229 ? -16.383 -11.915 3.201 1.00 89.69 229 ILE A O 1
ATOM 1771 N N . PRO A 1 230 ? -15.912 -11.711 5.390 1.00 87.00 230 PRO A N 1
ATOM 1772 C CA . PRO A 1 230 ? -17.075 -12.492 5.793 1.00 87.00 230 PRO A CA 1
ATOM 1773 C C . PRO A 1 230 ? -18.384 -11.789 5.402 1.00 87.00 230 PRO A C 1
ATOM 1775 O O . PRO A 1 230 ? -18.531 -10.577 5.548 1.00 87.00 230 PRO A O 1
ATOM 1778 N N . LYS A 1 231 ? -19.369 -12.559 4.922 1.00 82.00 231 LYS A N 1
ATOM 1779 C CA . LYS A 1 231 ? -20.608 -12.022 4.319 1.00 82.00 231 LYS A CA 1
ATOM 1780 C C . LYS A 1 231 ? -21.432 -11.122 5.244 1.00 82.00 231 LYS A C 1
ATOM 1782 O O . LYS A 1 231 ? -22.115 -10.225 4.754 1.00 82.00 231 LYS A O 1
ATOM 1787 N N . ASP A 1 232 ? -21.392 -11.393 6.545 1.00 85.31 232 ASP A N 1
ATOM 1788 C CA . ASP A 1 232 ? -22.191 -10.691 7.551 1.00 85.31 232 ASP A CA 1
ATOM 1789 C C . ASP A 1 232 ? -21.393 -9.647 8.345 1.00 85.31 232 ASP A C 1
ATOM 1791 O O . ASP A 1 232 ? -21.968 -9.014 9.235 1.00 85.31 232 ASP A O 1
ATOM 1795 N N . SER A 1 233 ? -20.112 -9.444 8.021 1.00 90.69 233 SER A N 1
ATOM 1796 C CA . SER A 1 233 ? -19.263 -8.447 8.675 1.00 90.69 233 SER A CA 1
ATOM 1797 C C . SER A 1 233 ? -19.695 -7.022 8.343 1.00 90.69 233 SER A C 1
ATOM 1799 O O . SER A 1 233 ? -20.092 -6.722 7.215 1.00 90.69 233 SER A O 1
ATOM 1801 N N . GLU A 1 234 ? -19.565 -6.127 9.321 1.00 95.12 234 GLU A N 1
ATOM 1802 C CA . GLU A 1 234 ? -19.565 -4.687 9.058 1.00 95.12 234 GLU A CA 1
ATOM 1803 C C . GLU A 1 234 ? -18.317 -4.321 8.251 1.00 95.12 234 GLU A C 1
ATOM 1805 O O . GLU A 1 234 ? -17.209 -4.734 8.591 1.00 95.12 234 GLU A O 1
ATOM 1810 N N . VAL A 1 235 ? -18.466 -3.522 7.199 1.00 95.00 235 VAL A N 1
ATOM 1811 C CA . VAL A 1 235 ? -17.326 -2.980 6.455 1.00 95.00 235 VAL A CA 1
ATOM 1812 C C . VAL A 1 235 ? -17.312 -1.470 6.593 1.00 95.00 235 VAL A C 1
ATOM 1814 O O . VAL A 1 235 ? -18.276 -0.793 6.242 1.00 95.00 235 VAL A O 1
ATOM 1817 N N . VAL A 1 236 ? -16.202 -0.930 7.085 1.00 95.38 236 VAL A N 1
ATOM 1818 C CA . VAL A 1 236 ? -15.993 0.512 7.203 1.00 95.38 236 VAL A CA 1
ATOM 1819 C C . VAL A 1 236 ? -14.933 0.936 6.201 1.00 95.38 236 VAL A C 1
ATOM 1821 O O . VAL A 1 236 ? -13.798 0.469 6.248 1.00 95.38 236 VAL A O 1
ATOM 1824 N N . PHE A 1 237 ? -15.306 1.822 5.285 1.00 93.56 237 PHE A N 1
ATOM 1825 C CA . PHE A 1 237 ? -14.414 2.348 4.265 1.00 93.56 237 PHE A CA 1
ATOM 1826 C C . PHE A 1 237 ? -13.912 3.742 4.616 1.00 93.56 237 PHE A C 1
ATOM 1828 O O . PHE A 1 237 ? -14.704 4.650 4.875 1.00 93.56 237 PHE A O 1
ATOM 1835 N N . GLY A 1 238 ? -12.593 3.908 4.553 1.00 91.50 238 GLY A N 1
ATOM 1836 C CA . GLY A 1 238 ? -11.945 5.207 4.565 1.00 91.50 238 GLY A CA 1
ATOM 1837 C C . GLY A 1 238 ? -12.167 6.011 3.268 1.00 91.50 238 GLY A C 1
ATOM 1838 O O . GLY A 1 238 ? -12.700 5.499 2.274 1.00 91.50 238 GLY A O 1
ATOM 1839 N N . PRO A 1 239 ? -11.722 7.276 3.250 1.00 86.56 239 PRO A N 1
ATOM 1840 C CA . PRO A 1 239 ? -11.881 8.229 2.154 1.00 86.56 239 PRO A CA 1
ATOM 1841 C C . PRO A 1 239 ? -11.193 7.818 0.844 1.00 86.56 239 PRO A C 1
ATOM 1843 O O . PRO A 1 239 ? -11.574 8.311 -0.219 1.00 86.56 239 PRO A O 1
ATOM 1846 N N . GLU A 1 240 ? -10.221 6.902 0.875 1.00 82.75 240 GLU A N 1
ATOM 1847 C CA . GLU A 1 240 ? -9.581 6.370 -0.339 1.00 82.75 240 GLU A CA 1
ATOM 1848 C C . GLU A 1 240 ? -10.532 5.529 -1.214 1.00 82.75 240 GLU A C 1
ATOM 1850 O O . GLU A 1 240 ? -10.279 5.293 -2.402 1.00 82.75 240 GLU A O 1
ATOM 1855 N N . ILE A 1 241 ? -11.640 5.049 -0.646 1.00 83.06 241 ILE A N 1
ATOM 1856 C CA . ILE A 1 241 ? -12.524 4.078 -1.287 1.00 83.06 241 ILE A CA 1
ATOM 1857 C C . ILE A 1 241 ? -13.829 4.769 -1.674 1.00 83.06 241 ILE A C 1
ATOM 1859 O O . ILE A 1 241 ? -14.698 5.024 -0.843 1.00 83.06 241 ILE A O 1
ATOM 1863 N N . HIS A 1 242 ? -13.985 5.040 -2.969 1.00 76.12 242 HIS A N 1
ATOM 1864 C CA . HIS A 1 242 ? -15.167 5.699 -3.530 1.00 76.12 242 HIS A CA 1
ATOM 1865 C C . HIS A 1 242 ? -16.492 4.977 -3.217 1.00 76.12 242 HIS A C 1
ATOM 1867 O O . HIS A 1 242 ? -16.546 3.748 -3.118 1.00 76.12 242 HIS A O 1
ATOM 1873 N N . ALA A 1 243 ? -17.568 5.762 -3.112 1.00 78.19 243 ALA A N 1
ATOM 1874 C CA . ALA A 1 243 ? -18.939 5.260 -3.025 1.00 78.19 243 ALA A CA 1
ATOM 1875 C C . ALA A 1 243 ? -19.294 4.405 -4.253 1.00 78.19 243 ALA A C 1
ATOM 1877 O O . ALA A 1 243 ? -18.873 4.719 -5.369 1.00 78.19 243 ALA A O 1
ATOM 1878 N N . GLY A 1 244 ? -20.037 3.316 -4.050 1.00 77.94 244 GLY A N 1
ATOM 1879 C CA . GLY A 1 244 ? -20.343 2.321 -5.078 1.00 77.94 244 GLY A CA 1
ATOM 1880 C C . GLY A 1 244 ? -19.327 1.178 -5.180 1.00 77.94 244 GLY A C 1
ATOM 1881 O O . GLY A 1 244 ? -19.635 0.158 -5.798 1.00 77.94 244 GLY A O 1
ATOM 1882 N N . ALA A 1 245 ? -18.144 1.282 -4.557 1.00 79.00 245 ALA A N 1
ATOM 1883 C CA . ALA A 1 245 ? -17.163 0.194 -4.544 1.00 79.00 245 ALA A CA 1
ATOM 1884 C C . ALA A 1 245 ? -17.729 -1.100 -3.928 1.00 79.00 245 ALA A C 1
ATOM 1886 O O . ALA A 1 245 ? -17.393 -2.190 -4.377 1.00 79.00 245 ALA A O 1
ATOM 1887 N N . GLU A 1 246 ? -18.629 -0.979 -2.955 1.00 82.50 246 GLU A N 1
ATOM 1888 C CA . GLU A 1 246 ? -19.344 -2.071 -2.296 1.00 82.50 246 GLU A CA 1
ATOM 1889 C C . GLU A 1 246 ? -20.125 -2.968 -3.259 1.00 82.50 246 GLU A C 1
ATOM 1891 O O . GLU A 1 246 ? -20.202 -4.178 -3.041 1.00 82.50 246 GLU A O 1
ATOM 1896 N N . VAL A 1 247 ? -20.643 -2.402 -4.356 1.00 82.69 247 VAL A N 1
ATOM 1897 C CA . VAL A 1 247 ? -21.409 -3.140 -5.368 1.00 82.69 247 VAL A CA 1
ATOM 1898 C C . VAL A 1 247 ? -20.510 -4.137 -6.090 1.00 82.69 247 VAL A C 1
ATOM 1900 O O . VAL A 1 247 ? -20.918 -5.273 -6.327 1.00 82.69 247 VAL A O 1
ATOM 1903 N N . ASN A 1 248 ? -19.261 -3.750 -6.368 1.00 79.56 248 ASN A N 1
ATOM 1904 C CA . ASN A 1 248 ? -18.282 -4.616 -7.029 1.00 79.56 248 ASN A CA 1
ATOM 1905 C C . ASN A 1 248 ? -17.914 -5.841 -6.179 1.00 79.56 248 ASN A C 1
ATOM 1907 O O . ASN A 1 248 ? -17.456 -6.845 -6.718 1.00 79.56 248 ASN A O 1
ATOM 1911 N N . PHE A 1 249 ? -18.122 -5.758 -4.863 1.00 81.06 249 PHE A N 1
ATOM 1912 C CA . PHE A 1 249 ? -17.748 -6.786 -3.891 1.00 81.06 249 PHE A CA 1
ATOM 1913 C C . PHE A 1 249 ? -18.963 -7.441 -3.214 1.00 81.06 249 PHE A C 1
ATOM 1915 O O . PHE A 1 249 ? -18.796 -8.229 -2.288 1.00 81.06 249 PHE A O 1
ATOM 1922 N N . ALA A 1 250 ? -20.186 -7.126 -3.663 1.00 84.19 250 ALA A N 1
ATOM 1923 C CA . ALA A 1 250 ? -21.444 -7.608 -3.085 1.00 84.19 250 ALA A CA 1
ATOM 1924 C C . ALA A 1 250 ? -21.567 -7.389 -1.559 1.00 84.19 250 ALA A C 1
ATOM 1926 O O . ALA A 1 250 ? -22.213 -8.176 -0.858 1.00 84.19 250 ALA A O 1
ATOM 1927 N N . LEU A 1 251 ? -20.965 -6.312 -1.045 1.00 86.19 251 LEU A N 1
ATOM 1928 C CA . LEU A 1 251 ? -20.993 -5.972 0.376 1.00 86.19 251 LEU A CA 1
ATOM 1929 C C . LEU A 1 251 ? -22.326 -5.312 0.731 1.00 86.19 251 LEU A C 1
ATOM 1931 O O . LEU A 1 251 ? -22.820 -4.452 0.004 1.00 86.19 251 LEU A O 1
ATOM 1935 N N . ARG A 1 252 ? -22.919 -5.731 1.854 1.00 84.06 252 ARG A N 1
ATOM 1936 C CA . ARG A 1 252 ? -24.274 -5.310 2.260 1.00 84.06 252 ARG A CA 1
ATOM 1937 C C . ARG A 1 252 ? -24.292 -4.334 3.430 1.00 84.06 252 ARG A C 1
ATOM 1939 O O . ARG A 1 252 ? -25.187 -3.501 3.501 1.00 84.06 252 ARG A O 1
ATOM 1946 N N . LYS A 1 253 ? -23.335 -4.460 4.349 1.00 90.81 253 LYS A N 1
ATOM 1947 C CA . LYS A 1 253 ? -23.226 -3.637 5.555 1.00 90.81 253 LYS A CA 1
ATOM 1948 C C . LYS A 1 253 ? -22.006 -2.744 5.414 1.00 90.81 253 LYS A C 1
ATOM 1950 O O . LYS A 1 253 ? -20.888 -3.173 5.683 1.00 90.81 253 LYS A O 1
ATOM 1955 N N . VAL A 1 254 ? -22.217 -1.544 4.884 1.00 92.38 254 VAL A N 1
ATOM 1956 C CA . VAL A 1 254 ? -21.127 -0.626 4.558 1.00 92.38 254 VAL A CA 1
ATOM 1957 C C . VAL A 1 254 ? -21.359 0.711 5.232 1.00 92.38 254 VAL A C 1
ATOM 1959 O O . VAL A 1 254 ? -22.421 1.311 5.089 1.00 92.38 254 VAL A O 1
ATOM 1962 N N . SER A 1 255 ? -20.339 1.163 5.949 1.00 94.50 255 SER A N 1
ATOM 1963 C CA . SER A 1 255 ? -20.218 2.524 6.454 1.00 94.50 255 SER A CA 1
ATOM 1964 C C . SER A 1 255 ? -19.009 3.196 5.819 1.00 94.50 255 SER A C 1
ATOM 1966 O O . SER A 1 255 ? -18.058 2.543 5.386 1.00 94.50 255 SER A O 1
ATOM 1968 N N . ARG A 1 256 ? -19.050 4.520 5.735 1.00 93.81 256 ARG A N 1
ATOM 1969 C CA . ARG A 1 256 ? -18.038 5.343 5.080 1.00 93.81 256 ARG A CA 1
ATOM 1970 C C . ARG A 1 256 ? -17.656 6.474 5.997 1.00 93.81 256 ARG A C 1
ATOM 1972 O O . ARG A 1 256 ? -18.525 7.167 6.522 1.00 93.81 256 ARG A O 1
ATOM 1979 N N . VAL A 1 257 ? -16.359 6.663 6.158 1.00 93.12 257 VAL A N 1
ATOM 1980 C CA . VAL A 1 257 ? -15.819 7.657 7.071 1.00 93.12 257 VAL A CA 1
ATOM 1981 C C . VAL A 1 257 ? -14.789 8.528 6.381 1.00 93.12 257 VAL A C 1
ATOM 1983 O O . VAL A 1 257 ? -14.190 8.170 5.369 1.00 93.12 257 VAL A O 1
ATOM 1986 N N . ASN A 1 258 ? -14.593 9.707 6.948 1.00 90.81 258 ASN A N 1
ATOM 1987 C CA . ASN A 1 258 ? -13.619 10.678 6.502 1.00 90.81 258 ASN A CA 1
ATOM 1988 C C . ASN A 1 258 ? -13.152 11.476 7.719 1.00 90.81 258 ASN A C 1
ATOM 1990 O O . ASN A 1 258 ? -13.877 12.350 8.208 1.00 90.81 258 ASN A O 1
ATOM 1994 N N . ALA A 1 259 ? -11.941 11.159 8.179 1.00 83.88 259 ALA A N 1
ATOM 1995 C CA . ALA A 1 259 ? -11.298 11.764 9.339 1.00 83.88 259 ALA A CA 1
ATOM 1996 C C . ALA A 1 259 ? -11.294 13.301 9.286 1.00 83.88 259 ALA A C 1
ATOM 1998 O O . ALA A 1 259 ? -11.544 13.946 10.301 1.00 83.88 259 ALA A O 1
ATOM 1999 N N . LEU A 1 260 ? -11.094 13.902 8.107 1.00 83.31 260 LEU A N 1
ATOM 2000 C CA . LEU A 1 260 ? -11.069 15.361 7.958 1.00 83.31 260 LEU A CA 1
ATOM 2001 C C . LEU A 1 260 ? -12.390 16.016 8.395 1.00 83.31 260 LEU A C 1
ATOM 2003 O O . LEU A 1 260 ? -12.394 17.111 8.948 1.00 83.31 260 LEU A O 1
ATOM 2007 N N . LYS A 1 261 ? -13.527 15.343 8.183 1.00 83.50 261 LYS A N 1
ATOM 2008 C CA . LYS A 1 261 ? -14.859 15.909 8.456 1.00 83.50 261 LYS A CA 1
ATOM 2009 C C . LYS A 1 261 ? -15.227 15.973 9.940 1.00 83.50 261 LYS A C 1
ATOM 2011 O O . LYS A 1 261 ? -16.278 16.521 10.256 1.00 83.50 261 LYS A O 1
ATOM 2016 N N . ILE A 1 262 ? -14.402 15.422 10.832 1.00 82.50 262 ILE A N 1
ATOM 2017 C CA . ILE A 1 262 ? -14.576 15.567 12.287 1.00 82.50 262 ILE A CA 1
ATOM 2018 C C . ILE A 1 262 ? -13.540 16.494 12.929 1.00 82.50 262 ILE A C 1
ATOM 2020 O O . ILE A 1 262 ? -13.631 16.758 14.123 1.00 82.50 262 ILE A O 1
ATOM 2024 N N . MET A 1 263 ? -12.562 16.995 12.169 1.00 83.44 263 MET A N 1
ATOM 2025 C CA . MET A 1 263 ? -11.506 17.852 12.709 1.00 83.44 263 MET A CA 1
ATOM 2026 C C . MET A 1 263 ? -12.034 19.269 12.985 1.00 83.44 263 MET A C 1
ATOM 2028 O O . MET A 1 263 ? -12.618 19.891 12.088 1.00 83.44 263 MET A O 1
ATOM 2032 N N . PRO A 1 264 ? -11.829 19.818 14.197 1.00 78.06 264 PRO A N 1
ATOM 2033 C CA . PRO A 1 264 ? -12.219 21.189 14.510 1.00 78.06 264 PRO A CA 1
ATOM 2034 C C . PRO A 1 264 ? -11.530 22.203 13.587 1.00 78.06 264 PRO A C 1
ATOM 2036 O O . PRO A 1 264 ? -10.331 22.127 13.347 1.00 78.06 264 PRO A O 1
ATOM 2039 N N . GLY A 1 265 ? -12.292 23.161 13.050 1.00 74.62 265 GLY A N 1
ATOM 2040 C CA . GLY A 1 265 ? -11.752 24.223 12.188 1.00 74.62 265 GLY A CA 1
ATOM 2041 C C . GLY A 1 265 ? -11.362 23.792 10.767 1.00 74.62 265 GLY A C 1
ATOM 2042 O O . GLY A 1 265 ? -10.997 24.648 9.970 1.00 74.62 265 GLY A O 1
ATOM 2043 N N . GLY A 1 266 ? -11.483 22.504 10.420 1.00 68.56 266 GLY A N 1
ATOM 2044 C CA . GLY A 1 266 ? -11.125 21.990 9.093 1.00 68.56 266 GLY A CA 1
ATOM 2045 C C . GLY A 1 266 ? -9.617 21.937 8.818 1.00 68.56 266 GLY A C 1
ATOM 2046 O O . GLY A 1 266 ? -9.224 21.721 7.673 1.00 68.56 266 GLY A O 1
ATOM 2047 N N . GLU A 1 267 ? -8.783 22.124 9.843 1.00 73.00 267 GLU A N 1
ATOM 2048 C CA . GLU A 1 267 ? -7.328 22.004 9.754 1.00 73.00 267 GLU A CA 1
ATOM 2049 C C . GLU A 1 267 ? -6.887 20.608 10.211 1.00 73.00 267 GLU A C 1
ATOM 2051 O O . GLU A 1 267 ? -7.284 20.131 11.276 1.00 73.00 267 GLU A O 1
ATOM 2056 N N . SER A 1 268 ? -6.066 19.943 9.394 1.00 80.56 268 SER A N 1
ATOM 2057 C CA . SER A 1 268 ? -5.498 18.639 9.739 1.00 80.56 268 SER A CA 1
ATOM 2058 C C . SER A 1 268 ? -4.307 18.819 10.683 1.00 80.56 268 SER A C 1
ATOM 2060 O O . SER A 1 268 ? -3.381 19.551 10.332 1.00 80.56 268 SER A O 1
ATOM 2062 N N . PRO A 1 269 ? -4.265 18.134 11.842 1.00 81.88 269 PRO A N 1
ATOM 2063 C CA . PRO A 1 269 ? -3.079 18.113 12.697 1.00 81.88 269 PRO A CA 1
ATOM 2064 C C . PRO A 1 269 ? -2.002 17.152 12.172 1.00 81.8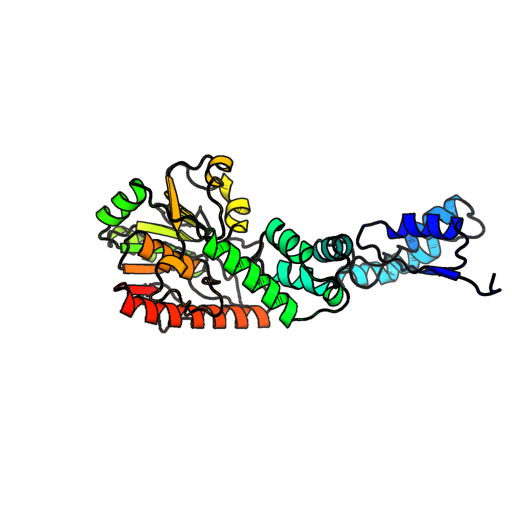8 269 PRO A C 1
ATOM 2066 O O . PRO A 1 269 ? -0.975 16.961 12.822 1.00 81.88 269 PRO A O 1
ATOM 2069 N N . TYR A 1 270 ? -2.253 16.496 11.038 1.00 85.56 270 TYR A N 1
ATOM 2070 C CA . TYR A 1 270 ? -1.342 15.538 10.434 1.00 85.56 270 TYR A CA 1
ATOM 2071 C C . TYR A 1 270 ? -0.483 16.204 9.354 1.00 85.56 270 TYR A C 1
ATOM 2073 O O . TYR A 1 270 ? -0.903 17.195 8.756 1.00 85.56 270 TYR A O 1
ATOM 2081 N N . PRO A 1 271 ? 0.697 15.639 9.035 1.00 77.75 271 PRO A N 1
ATOM 2082 C CA . PRO A 1 271 ? 1.545 16.152 7.958 1.00 77.75 271 PRO A CA 1
ATOM 2083 C C . PRO A 1 271 ? 0.845 16.187 6.595 1.00 77.75 271 PRO A C 1
ATOM 2085 O O . PRO A 1 271 ? 1.195 16.996 5.744 1.00 77.75 271 PRO A O 1
ATOM 2088 N N . MET A 1 272 ? -0.153 15.319 6.407 1.00 77.50 272 MET A N 1
ATOM 2089 C CA . MET A 1 272 ? -1.049 15.303 5.257 1.00 77.50 272 MET A CA 1
ATOM 2090 C C . MET A 1 272 ? -2.474 15.691 5.679 1.00 77.50 272 MET A C 1
ATOM 2092 O O . MET A 1 272 ? -2.833 15.672 6.854 1.00 77.50 272 MET A O 1
ATOM 2096 N N . VAL A 1 273 ? -3.338 15.990 4.706 1.00 80.81 273 VAL A N 1
ATOM 2097 C CA . VAL A 1 273 ? -4.760 16.309 4.957 1.00 80.81 273 VAL A CA 1
ATOM 2098 C C . VAL A 1 273 ? -5.529 15.143 5.613 1.00 80.81 273 VAL A C 1
ATOM 2100 O O . VAL A 1 273 ? -6.550 15.362 6.258 1.00 80.81 273 VAL A O 1
ATOM 2103 N N . LEU A 1 274 ? -5.041 13.909 5.468 1.00 83.81 274 LEU A N 1
ATOM 2104 C CA . LEU A 1 274 ? -5.579 12.695 6.086 1.00 83.81 274 LEU A CA 1
ATOM 2105 C C . LEU A 1 274 ? -4.449 11.911 6.779 1.00 83.81 274 LEU A C 1
ATOM 2107 O O . LEU A 1 274 ? -3.296 12.055 6.362 1.00 83.81 274 LEU A O 1
ATOM 2111 N N . PRO A 1 275 ? -4.746 11.079 7.797 1.00 86.38 275 PRO A N 1
ATOM 2112 C CA . PRO A 1 275 ? -3.757 10.175 8.381 1.00 86.38 275 PRO A CA 1
ATOM 2113 C C . PRO A 1 275 ? -3.146 9.255 7.320 1.00 86.38 275 PRO A C 1
ATOM 2115 O O . PRO A 1 275 ? -3.864 8.716 6.481 1.00 86.38 275 PRO A O 1
ATOM 2118 N N . SER A 1 276 ? -1.834 9.031 7.377 1.00 83.81 276 SER A N 1
ATOM 2119 C CA . SER A 1 276 ? -1.167 8.08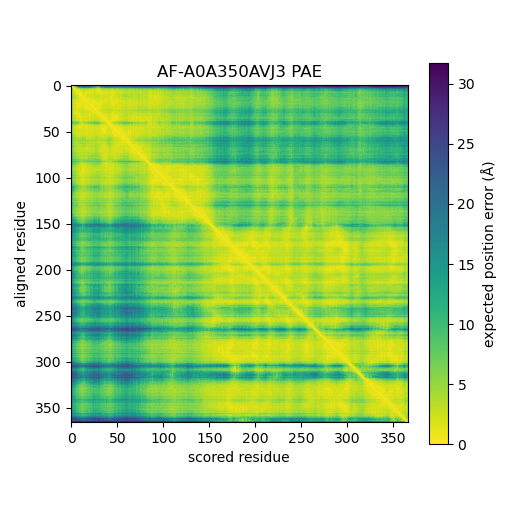0 6.477 1.00 83.81 276 SER A CA 1
ATOM 2120 C C . SER A 1 276 ? -1.229 6.637 6.991 1.00 83.81 276 SER A C 1
ATOM 2122 O O . SER A 1 276 ? -1.075 5.691 6.216 1.00 83.81 276 SER A O 1
ATOM 2124 N N . ASN A 1 277 ? -1.468 6.440 8.294 1.00 89.69 277 ASN A N 1
ATOM 2125 C CA . ASN A 1 277 ? -1.622 5.119 8.891 1.00 89.69 277 ASN A CA 1
ATOM 2126 C C . ASN A 1 277 ? -3.101 4.710 9.024 1.00 89.69 277 ASN A C 1
ATOM 2128 O O . ASN A 1 277 ? -3.891 5.384 9.685 1.00 89.69 277 ASN A O 1
ATOM 2132 N N . SER A 1 278 ? -3.466 3.540 8.483 1.00 91.62 278 SER A N 1
ATOM 2133 C CA . SER A 1 278 ? -4.856 3.059 8.517 1.00 91.62 278 SER A CA 1
ATOM 2134 C C . SER A 1 278 ? -5.402 2.784 9.921 1.00 91.62 278 SER A C 1
ATOM 2136 O O . SER A 1 278 ? -6.613 2.826 10.092 1.00 91.62 278 SER A O 1
ATOM 2138 N N . ALA A 1 279 ? -4.564 2.504 10.928 1.00 94.38 279 ALA A N 1
ATOM 2139 C CA . ALA A 1 279 ? -5.046 2.361 12.303 1.00 94.38 279 ALA A CA 1
ATOM 2140 C C . ALA A 1 279 ? -5.502 3.712 12.864 1.00 94.38 279 ALA A C 1
ATOM 2142 O O . ALA A 1 279 ? -6.542 3.792 13.505 1.00 94.38 279 ALA A O 1
ATOM 2143 N N . ILE A 1 280 ? -4.763 4.784 12.575 1.00 95.00 280 ILE A N 1
ATOM 2144 C CA . ILE A 1 280 ? -5.095 6.143 13.020 1.00 95.00 280 ILE A CA 1
ATOM 2145 C C . ILE A 1 280 ? -6.348 6.648 12.306 1.00 95.00 280 ILE A C 1
ATOM 2147 O O . ILE A 1 280 ? -7.242 7.222 12.928 1.00 95.00 280 ILE A O 1
ATOM 2151 N N . GLU A 1 281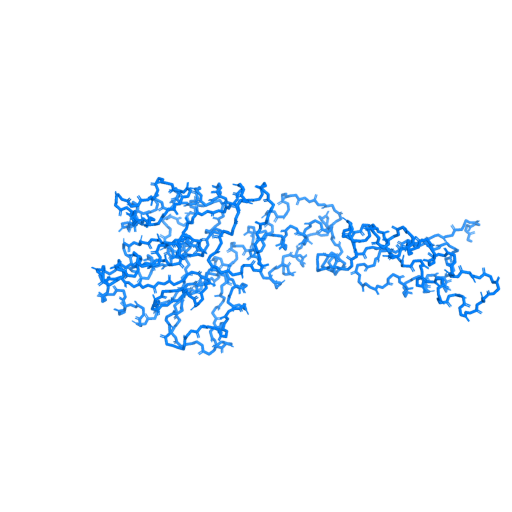 ? -6.463 6.352 11.014 1.00 94.00 281 GLU A N 1
ATOM 2152 C CA . GLU A 1 281 ? -7.687 6.609 10.266 1.00 94.00 281 GLU A CA 1
ATOM 2153 C C . GLU A 1 281 ? -8.883 5.812 10.809 1.00 94.00 281 GLU A C 1
ATOM 2155 O O . GLU A 1 281 ? -9.975 6.366 10.928 1.00 94.00 281 GLU A O 1
ATOM 2160 N N . ALA A 1 282 ? -8.677 4.552 11.211 1.00 96.56 282 ALA A N 1
ATOM 2161 C CA . ALA A 1 282 ? -9.711 3.735 11.840 1.00 96.56 282 ALA A CA 1
ATOM 2162 C C . ALA A 1 282 ? -10.169 4.313 13.185 1.00 96.56 282 ALA A C 1
ATOM 2164 O O . ALA A 1 282 ? -11.371 4.347 13.437 1.00 96.56 282 ALA A O 1
ATOM 2165 N N . ILE A 1 283 ? -9.248 4.818 14.019 1.00 96.88 283 ILE A N 1
ATOM 2166 C CA . ILE A 1 283 ? -9.588 5.488 15.287 1.00 96.88 283 ILE A CA 1
ATOM 2167 C C . ILE A 1 283 ? -10.560 6.639 15.013 1.00 96.88 283 ILE A C 1
ATOM 2169 O O . ILE A 1 283 ? -11.675 6.653 15.531 1.00 96.88 283 ILE A O 1
ATOM 2173 N N . LEU A 1 284 ? -10.167 7.581 14.152 1.00 95.19 284 LEU A N 1
ATOM 2174 C CA . LEU A 1 284 ? -10.996 8.744 13.830 1.00 95.19 284 LEU A CA 1
ATOM 2175 C C . LEU A 1 284 ? -12.299 8.358 13.122 1.00 95.19 284 LEU A C 1
ATOM 2177 O O . LEU A 1 284 ? -13.346 8.956 13.366 1.00 95.19 284 LEU A O 1
ATOM 2181 N N . GLY A 1 285 ? -12.250 7.340 12.266 1.00 94.88 285 GLY A N 1
ATOM 2182 C CA . GLY A 1 285 ? -13.415 6.785 11.597 1.00 94.88 285 GLY A CA 1
ATOM 2183 C C . GLY A 1 285 ? -14.455 6.256 12.578 1.00 94.88 285 GLY A C 1
ATOM 2184 O O . GLY A 1 285 ? -15.629 6.606 12.486 1.00 94.88 285 GLY A O 1
ATOM 2185 N N . LEU A 1 286 ? -14.031 5.461 13.559 1.00 96.44 286 LEU A N 1
ATOM 2186 C CA . LEU A 1 286 ? -14.924 4.949 14.595 1.00 96.44 286 LEU A CA 1
ATOM 2187 C C . LEU A 1 286 ? -15.479 6.079 15.475 1.00 96.44 286 LEU A C 1
ATOM 2189 O O . LEU A 1 286 ? -16.667 6.065 15.792 1.00 96.44 286 LEU A O 1
ATOM 2193 N N . VAL A 1 287 ? -14.683 7.105 15.794 1.00 95.88 287 VAL A N 1
ATOM 2194 C CA . VAL A 1 287 ? -15.188 8.301 16.497 1.00 95.88 287 VAL A CA 1
ATOM 2195 C C . VAL A 1 287 ? -16.292 8.995 15.691 1.00 95.88 287 VAL A C 1
ATOM 2197 O O . VAL A 1 287 ? -17.337 9.335 16.246 1.00 95.88 287 VAL A O 1
ATOM 2200 N N . GLN A 1 288 ? -16.126 9.137 14.370 1.00 94.00 288 GLN A N 1
ATOM 2201 C CA . GLN A 1 288 ? -17.164 9.685 13.485 1.00 94.00 288 GLN A CA 1
ATOM 2202 C C . GLN A 1 288 ? -18.449 8.839 13.474 1.00 94.00 288 GLN A C 1
ATOM 2204 O O . GLN A 1 288 ? -19.538 9.378 13.280 1.00 94.00 288 GLN A O 1
ATOM 2209 N N . LEU A 1 289 ? -18.331 7.531 13.711 1.00 95.06 289 LEU A N 1
ATOM 2210 C CA . LEU A 1 289 ? -19.452 6.593 13.823 1.00 95.06 289 LEU A CA 1
ATOM 2211 C C . LEU A 1 289 ? -20.049 6.523 15.243 1.00 95.06 289 LEU A C 1
ATOM 2213 O O . LEU A 1 289 ? -21.009 5.789 15.472 1.00 95.06 289 LEU A O 1
ATOM 2217 N N . GLY A 1 290 ? -19.525 7.306 16.192 1.00 95.25 290 GLY A N 1
ATOM 2218 C CA . GLY A 1 290 ? -20.085 7.481 17.534 1.00 95.25 290 GLY A CA 1
ATOM 2219 C C . GLY A 1 290 ? -19.375 6.718 18.654 1.00 95.25 290 GLY A C 1
ATOM 2220 O O . GLY A 1 290 ? -19.832 6.796 19.797 1.00 95.25 290 GLY A O 1
ATOM 2221 N N . TYR A 1 291 ? -18.279 6.013 18.360 1.00 97.38 291 TYR A N 1
ATOM 2222 C CA . TYR A 1 291 ? -17.440 5.387 19.385 1.00 97.38 291 TYR A CA 1
ATOM 2223 C C . TYR A 1 291 ? -16.682 6.447 20.204 1.00 97.38 291 TYR A C 1
ATOM 2225 O O . TYR A 1 291 ? -16.328 7.506 19.692 1.00 97.38 291 TYR A O 1
ATOM 2233 N N . GLN A 1 292 ? -16.453 6.176 21.489 1.00 97.12 292 GLN A N 1
ATOM 2234 C CA . GLN A 1 292 ? -15.853 7.122 22.444 1.00 97.12 292 GLN A CA 1
ATOM 2235 C C . GLN A 1 292 ? -14.626 6.566 23.171 1.00 97.12 292 GLN A C 1
ATOM 2237 O O . GLN A 1 292 ? -13.814 7.345 23.660 1.00 97.12 292 GLN A O 1
ATOM 2242 N N . GLU A 1 293 ? -14.461 5.248 23.222 1.00 97.88 293 GLU A N 1
ATOM 2243 C CA . GLU A 1 293 ? -13.298 4.602 23.831 1.00 97.88 293 GLU A CA 1
ATOM 2244 C C . GLU A 1 293 ? -12.788 3.504 22.896 1.00 97.88 293 GLU A C 1
ATOM 2246 O O . GLU A 1 293 ? -13.531 2.597 22.509 1.00 97.88 293 GLU A O 1
ATOM 2251 N N . ILE A 1 294 ? -11.529 3.628 22.476 1.00 98.31 294 ILE A N 1
ATOM 2252 C CA . ILE A 1 294 ? -10.942 2.790 21.429 1.00 98.31 294 ILE A CA 1
ATOM 2253 C C . ILE A 1 294 ? -9.700 2.076 21.958 1.00 98.31 294 ILE A C 1
ATOM 2255 O O . ILE A 1 294 ? -8.670 2.680 22.247 1.00 98.31 294 ILE A O 1
ATOM 2259 N N . PHE A 1 295 ? -9.769 0.758 22.031 1.00 98.19 295 PHE A N 1
ATOM 2260 C CA . PHE A 1 295 ? -8.637 -0.099 22.346 1.00 98.19 295 PHE A CA 1
ATOM 2261 C C . PHE A 1 295 ? -7.952 -0.551 21.062 1.00 98.19 295 PHE A C 1
ATOM 2263 O O . PHE A 1 295 ? -8.594 -0.702 20.023 1.00 98.19 295 PHE A O 1
ATOM 2270 N N . ILE A 1 296 ? -6.644 -0.778 21.116 1.00 98.25 296 ILE A N 1
ATOM 2271 C CA . ILE A 1 296 ? -5.849 -1.129 19.939 1.00 98.25 296 ILE A CA 1
ATOM 2272 C C . ILE A 1 296 ? -4.909 -2.276 20.294 1.00 98.25 296 ILE A C 1
ATOM 2274 O O . ILE A 1 296 ? -4.111 -2.164 21.222 1.00 98.25 296 ILE A O 1
ATOM 2278 N N . CYS A 1 297 ? -4.943 -3.361 19.527 1.00 97.25 297 CYS A N 1
ATOM 2279 C CA . CYS A 1 297 ? -3.919 -4.403 19.567 1.00 97.25 297 CYS A CA 1
ATOM 2280 C C . CYS A 1 297 ? -3.226 -4.524 18.208 1.00 97.25 297 CYS A C 1
ATOM 2282 O O . CYS A 1 297 ? -3.839 -4.273 17.171 1.00 97.25 297 CYS A O 1
ATOM 2284 N N . GLY A 1 298 ? -1.952 -4.917 18.193 1.00 95.50 298 GLY A N 1
ATOM 2285 C CA . GLY A 1 298 ? -1.203 -5.094 16.945 1.00 95.50 298 GLY A CA 1
ATOM 2286 C C . GLY A 1 298 ? -0.727 -3.799 16.286 1.00 95.50 298 GLY A C 1
ATOM 2287 O O . GLY A 1 298 ? -0.416 -3.806 15.095 1.00 95.50 298 GLY A O 1
ATOM 2288 N N . LEU A 1 299 ? -0.712 -2.667 16.997 1.00 96.06 299 LEU A N 1
ATOM 2289 C CA . LEU A 1 299 ? -0.053 -1.441 16.531 1.00 96.06 299 LEU A CA 1
ATOM 2290 C C . LEU A 1 299 ? 1.384 -1.411 17.064 1.00 96.06 299 LEU A C 1
ATOM 2292 O O . LEU A 1 299 ? 1.747 -0.575 17.885 1.00 96.06 299 LEU A O 1
ATOM 2296 N N . ASP A 1 300 ? 2.186 -2.377 16.632 1.00 94.19 300 ASP A N 1
ATOM 2297 C CA . ASP A 1 300 ? 3.497 -2.652 17.235 1.00 94.19 300 ASP A CA 1
ATOM 2298 C C . ASP A 1 300 ? 4.568 -1.659 16.764 1.00 94.19 300 ASP A C 1
ATOM 2300 O O . ASP A 1 300 ? 5.498 -1.336 17.501 1.00 94.19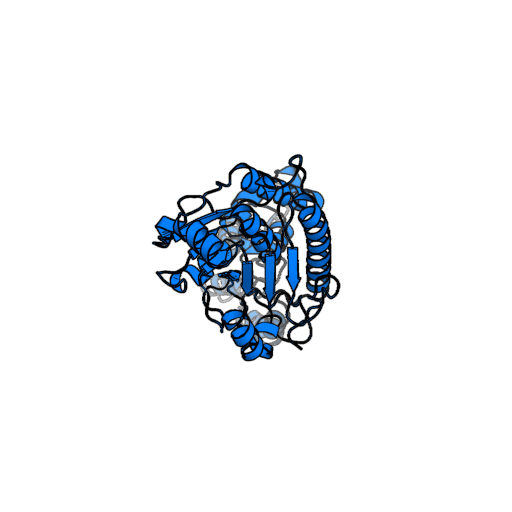 300 ASP A O 1
ATOM 2304 N N . GLY A 1 301 ? 4.411 -1.170 15.531 1.00 91.19 301 GLY A N 1
ATOM 2305 C CA . GLY A 1 301 ? 5.467 -0.535 14.749 1.00 91.19 301 GLY A CA 1
ATOM 2306 C C . GLY A 1 301 ? 6.258 -1.559 13.926 1.00 91.19 301 GLY A C 1
ATOM 2307 O O . GLY A 1 301 ? 6.107 -2.770 14.079 1.00 91.19 301 GLY A O 1
ATOM 2308 N N . TYR A 1 302 ? 7.083 -1.065 13.010 1.00 89.06 302 TYR A N 1
ATOM 2309 C CA . TYR A 1 302 ? 7.860 -1.891 12.087 1.00 89.06 302 TYR A CA 1
ATOM 2310 C C . TYR A 1 302 ? 9.262 -2.176 12.637 1.00 89.06 302 TYR A C 1
ATOM 2312 O O . TYR A 1 302 ? 9.887 -1.307 13.248 1.00 89.06 302 TYR A O 1
ATOM 2320 N N . SER A 1 303 ? 9.778 -3.381 12.389 1.00 83.00 303 SER A N 1
ATOM 2321 C CA . SER A 1 303 ? 11.113 -3.818 12.818 1.00 83.00 303 SER A CA 1
ATOM 2322 C C . SER A 1 303 ? 11.864 -4.499 11.677 1.00 83.00 303 SER A C 1
ATOM 2324 O O . SER A 1 303 ? 11.276 -5.241 10.895 1.00 83.00 303 SER A O 1
ATOM 2326 N N . SER A 1 304 ? 13.182 -4.288 11.611 1.00 77.00 304 SER A N 1
ATOM 2327 C CA . SER A 1 304 ? 14.069 -5.010 10.689 1.00 77.00 304 SER A CA 1
ATOM 2328 C C . SER A 1 304 ? 14.444 -6.413 11.185 1.00 77.00 304 SER A C 1
ATOM 2330 O O . SER A 1 304 ? 14.979 -7.206 10.416 1.00 77.00 304 SER A O 1
ATOM 2332 N N . ASN A 1 305 ? 14.180 -6.731 12.459 1.00 72.12 305 ASN A N 1
ATOM 2333 C CA . ASN A 1 305 ? 14.650 -7.949 13.131 1.00 72.12 305 ASN A CA 1
ATOM 2334 C C . ASN A 1 305 ? 13.523 -8.969 13.370 1.00 72.12 305 ASN A C 1
ATOM 2336 O O . ASN A 1 305 ? 13.367 -9.480 14.478 1.00 72.12 305 ASN A O 1
ATOM 2340 N N . GLY A 1 306 ? 12.722 -9.260 12.344 1.00 70.62 306 GLY A N 1
ATOM 2341 C CA . GLY A 1 306 ? 11.654 -10.262 12.403 1.00 70.62 306 GLY A CA 1
ATOM 2342 C C . GLY A 1 306 ? 10.399 -9.854 11.628 1.00 70.62 306 GLY A C 1
ATOM 2343 O O . GLY A 1 306 ? 10.355 -8.769 11.046 1.00 70.62 306 GLY A O 1
ATOM 2344 N N . PRO A 1 307 ? 9.365 -10.713 11.597 1.00 74.69 307 PRO A N 1
ATOM 2345 C CA . PRO A 1 307 ? 8.100 -10.371 10.965 1.00 74.69 307 PRO A CA 1
ATOM 2346 C C . PRO A 1 307 ? 7.420 -9.235 11.739 1.00 74.69 307 PRO A C 1
ATOM 2348 O O . PRO A 1 307 ? 7.222 -9.330 12.950 1.00 74.69 307 PRO A O 1
ATOM 2351 N N . SER A 1 308 ? 7.049 -8.167 11.030 1.00 82.50 308 SER A N 1
ATOM 2352 C CA . SER A 1 308 ? 6.264 -7.057 11.599 1.00 82.50 308 SER A CA 1
ATOM 2353 C C . SER A 1 308 ? 4.760 -7.355 11.635 1.00 82.50 308 SER A C 1
ATOM 2355 O O . SER A 1 308 ? 4.018 -6.636 12.295 1.00 82.50 308 SER A O 1
ATOM 2357 N N . HIS A 1 309 ? 4.312 -8.406 10.940 1.00 84.00 309 HIS A N 1
ATOM 2358 C CA . HIS A 1 309 ? 2.905 -8.776 10.838 1.00 84.00 309 HIS A CA 1
ATOM 2359 C C . HIS A 1 309 ? 2.643 -10.203 11.322 1.00 84.00 309 HIS A C 1
ATOM 2361 O O . HIS A 1 309 ? 3.475 -11.090 11.124 1.00 84.00 309 HIS A O 1
ATOM 2367 N N . TYR A 1 310 ? 1.448 -10.447 11.873 1.00 83.12 310 TYR A N 1
ATOM 2368 C CA . TYR A 1 310 ? 1.000 -11.802 12.237 1.00 83.12 310 TYR A CA 1
ATOM 2369 C C . TYR A 1 310 ? 0.618 -12.677 11.029 1.00 83.12 310 TYR A C 1
ATOM 2371 O O . TYR A 1 310 ? 0.336 -13.864 11.187 1.00 83.12 310 TYR A O 1
ATOM 2379 N N . TYR A 1 311 ? 0.582 -12.102 9.828 1.00 79.75 311 TYR A N 1
ATOM 2380 C CA . TYR A 1 311 ? 0.273 -12.777 8.570 1.00 79.75 311 TYR A CA 1
ATOM 2381 C C . TYR A 1 311 ? 1.388 -12.528 7.545 1.00 79.75 311 TYR A C 1
ATOM 2383 O O . TYR A 1 311 ? 2.221 -11.634 7.708 1.00 79.75 311 TYR A O 1
ATOM 2391 N N . ALA A 1 312 ? 1.414 -13.327 6.476 1.00 75.12 312 ALA A N 1
ATOM 2392 C CA . ALA A 1 312 ? 2.389 -13.171 5.401 1.00 75.12 312 ALA A CA 1
ATOM 2393 C C . ALA A 1 312 ? 2.104 -11.894 4.595 1.00 75.12 312 ALA A C 1
ATOM 2395 O O . ALA A 1 312 ? 1.234 -11.861 3.724 1.00 75.12 312 ALA A O 1
ATOM 2396 N N . GLU A 1 313 ? 2.841 -10.832 4.903 1.00 72.56 313 GLU A N 1
ATOM 2397 C CA . GLU A 1 313 ? 2.697 -9.536 4.257 1.00 72.56 313 GLU A CA 1
ATOM 2398 C C . GLU A 1 313 ? 3.496 -9.482 2.945 1.00 72.56 313 GLU A C 1
ATOM 2400 O O . GLU A 1 313 ? 4.724 -9.415 2.951 1.00 72.56 313 GLU A O 1
ATOM 2405 N N . GLN A 1 314 ? 2.795 -9.501 1.808 1.00 66.31 314 GLN A N 1
ATOM 2406 C CA . GLN A 1 314 ? 3.419 -9.448 0.477 1.00 66.31 314 GLN A CA 1
ATOM 2407 C C . GLN A 1 314 ? 3.983 -8.059 0.132 1.00 66.31 314 GLN A C 1
ATOM 2409 O O . GLN A 1 314 ? 4.862 -7.947 -0.720 1.00 66.31 314 GLN A O 1
ATOM 2414 N N . ASP A 1 315 ? 3.493 -7.004 0.791 1.00 64.81 315 ASP A N 1
ATOM 2415 C CA . ASP A 1 315 ? 3.885 -5.611 0.551 1.00 64.81 315 ASP A CA 1
ATOM 2416 C C . ASP A 1 315 ? 4.788 -5.047 1.675 1.00 64.81 315 ASP A C 1
ATOM 2418 O O . ASP A 1 315 ? 4.866 -3.832 1.860 1.00 64.81 315 ASP A O 1
ATOM 2422 N N . ALA A 1 316 ? 5.488 -5.907 2.428 1.00 64.69 316 ALA A N 1
ATOM 2423 C CA . ALA A 1 316 ? 6.318 -5.483 3.557 1.00 64.69 316 ALA A CA 1
ATOM 2424 C C . ALA A 1 316 ? 7.484 -4.583 3.113 1.00 64.69 316 ALA A C 1
ATOM 2426 O O . ALA A 1 316 ? 8.274 -4.934 2.232 1.00 64.69 316 ALA A O 1
ATOM 2427 N N . VAL A 1 317 ? 7.620 -3.424 3.762 1.00 65.38 317 VAL A N 1
ATOM 2428 C CA . VAL A 1 317 ? 8.763 -2.527 3.564 1.00 65.38 317 VAL A CA 1
ATOM 2429 C C . VAL A 1 317 ? 9.939 -3.051 4.383 1.00 65.38 317 VAL A C 1
ATOM 2431 O O . VAL A 1 317 ? 9.880 -3.098 5.606 1.00 65.38 317 VAL A O 1
ATOM 2434 N N . SER A 1 318 ? 11.014 -3.452 3.706 1.00 63.53 318 SER A N 1
ATOM 2435 C CA . SER A 1 318 ? 12.190 -4.076 4.332 1.00 63.53 318 SER A CA 1
ATOM 2436 C C . SER A 1 318 ? 13.410 -3.154 4.444 1.00 63.53 318 SER A C 1
ATOM 2438 O O . SER A 1 318 ? 14.427 -3.545 5.012 1.00 63.53 318 SER A O 1
ATOM 2440 N N . VAL A 1 319 ? 13.334 -1.928 3.915 1.00 73.88 319 VAL A N 1
ATOM 2441 C CA . VAL A 1 319 ? 14.453 -0.973 3.930 1.00 73.88 319 VAL A CA 1
ATOM 2442 C C . VAL A 1 319 ? 14.522 -0.269 5.300 1.00 73.88 319 VAL A C 1
ATOM 2444 O O . VAL A 1 319 ? 13.555 0.403 5.662 1.00 73.88 319 VAL A O 1
ATOM 2447 N N . PRO A 1 320 ? 15.639 -0.353 6.058 1.00 76.44 320 PRO A N 1
ATOM 2448 C CA . PRO A 1 320 ? 15.717 0.172 7.431 1.00 76.44 320 PRO A CA 1
ATOM 2449 C C . PRO A 1 320 ? 15.425 1.673 7.586 1.00 76.44 320 PRO A C 1
ATOM 2451 O O . PRO A 1 320 ? 14.779 2.092 8.550 1.00 76.44 320 PRO A O 1
ATOM 2454 N N . GLU A 1 321 ? 15.878 2.494 6.636 1.00 78.06 321 GLU A N 1
ATOM 2455 C CA . GLU A 1 321 ? 15.618 3.941 6.636 1.00 78.06 321 GLU A CA 1
ATOM 2456 C C . GLU A 1 321 ? 14.116 4.242 6.499 1.00 78.06 321 GLU A C 1
ATOM 2458 O O . GLU A 1 321 ? 13.583 5.093 7.213 1.00 78.06 321 GLU A O 1
ATOM 2463 N N . GLU A 1 322 ? 13.411 3.487 5.651 1.00 77.94 322 GLU A N 1
ATOM 2464 C CA . GLU A 1 322 ? 11.963 3.623 5.455 1.00 77.94 322 GLU A CA 1
ATOM 2465 C C . GLU A 1 322 ? 11.180 3.136 6.679 1.00 77.94 322 GLU A C 1
ATOM 2467 O O . GLU A 1 322 ? 10.238 3.801 7.101 1.00 77.94 322 GLU A O 1
ATOM 2472 N N . ILE A 1 323 ? 11.608 2.035 7.310 1.00 84.00 323 ILE A N 1
ATOM 2473 C CA . ILE A 1 323 ? 11.036 1.548 8.579 1.00 84.00 323 ILE A CA 1
ATOM 2474 C C . ILE A 1 323 ? 11.109 2.642 9.653 1.00 84.00 323 ILE A C 1
ATOM 2476 O O . ILE A 1 323 ? 10.122 2.937 10.331 1.00 84.00 323 ILE A O 1
ATOM 2480 N N . THR A 1 324 ? 12.272 3.285 9.783 1.00 87.12 324 THR A N 1
ATOM 2481 C CA . THR A 1 324 ? 12.483 4.367 10.755 1.00 87.12 324 THR A CA 1
ATOM 2482 C C . THR A 1 324 ? 11.563 5.553 10.467 1.00 87.12 324 THR A C 1
ATOM 2484 O O . THR A 1 324 ? 10.914 6.071 11.378 1.00 87.12 324 THR A O 1
ATOM 2487 N N . LYS A 1 325 ? 11.453 5.952 9.194 1.00 86.06 325 LYS A N 1
ATOM 2488 C CA . LYS A 1 325 ? 10.561 7.031 8.753 1.00 86.06 325 LYS A CA 1
ATOM 2489 C C . LYS A 1 325 ? 9.089 6.707 9.030 1.00 86.06 325 LYS A C 1
ATOM 2491 O O . LYS A 1 325 ? 8.373 7.565 9.540 1.00 86.06 325 LYS A O 1
ATOM 2496 N N . GLN A 1 326 ? 8.647 5.480 8.755 1.00 87.06 326 GLN A N 1
ATOM 2497 C CA . GLN A 1 326 ? 7.277 5.033 9.019 1.00 87.06 326 GLN A CA 1
ATOM 2498 C C . GLN A 1 326 ? 6.943 5.059 10.511 1.00 87.06 326 GLN A C 1
ATOM 2500 O O . GLN A 1 326 ? 5.912 5.605 10.896 1.00 87.06 326 GLN A O 1
ATOM 2505 N N . ASN A 1 327 ? 7.824 4.536 11.366 1.00 92.12 327 ASN A N 1
ATOM 2506 C CA . ASN A 1 327 ? 7.609 4.572 12.813 1.00 92.12 327 ASN A CA 1
ATOM 2507 C C . ASN A 1 327 ? 7.563 6.012 13.349 1.00 92.12 327 ASN A C 1
ATOM 2509 O O . ASN A 1 327 ? 6.700 6.334 14.164 1.00 92.12 327 ASN A O 1
ATOM 2513 N N . ALA A 1 328 ? 8.442 6.897 12.864 1.00 92.31 328 ALA A N 1
ATOM 2514 C CA . ALA A 1 328 ? 8.423 8.310 13.239 1.00 92.31 328 ALA A CA 1
ATOM 2515 C C . ALA A 1 328 ? 7.115 9.004 12.819 1.00 92.31 328 ALA A C 1
ATOM 2517 O O . ALA A 1 328 ? 6.542 9.761 13.605 1.00 92.31 328 ALA A O 1
ATOM 2518 N N . GLN A 1 329 ? 6.617 8.704 11.615 1.00 91.12 329 GLN A N 1
ATOM 2519 C CA . GLN A 1 329 ? 5.343 9.216 11.115 1.00 91.12 329 GLN A CA 1
ATOM 2520 C C . GLN A 1 329 ? 4.166 8.736 11.975 1.00 91.12 329 GLN A C 1
ATOM 2522 O O . GLN A 1 329 ? 3.353 9.554 12.397 1.00 91.12 329 GLN A O 1
ATOM 2527 N N . ILE A 1 330 ? 4.103 7.439 12.305 1.00 94.00 330 ILE A N 1
ATOM 2528 C CA . ILE A 1 330 ? 3.052 6.884 13.174 1.00 94.00 330 ILE A CA 1
ATOM 2529 C C . ILE A 1 330 ? 3.079 7.563 14.545 1.00 94.00 330 ILE A C 1
ATOM 2531 O O . ILE A 1 330 ? 2.042 8.007 15.031 1.00 94.00 330 ILE A O 1
ATOM 2535 N N . ALA A 1 331 ? 4.258 7.706 15.155 1.00 95.06 331 ALA A N 1
ATOM 2536 C CA . ALA A 1 331 ? 4.393 8.374 16.447 1.00 95.06 331 ALA A CA 1
ATOM 2537 C C . ALA A 1 331 ? 3.926 9.839 16.397 1.00 95.06 331 ALA A C 1
ATOM 2539 O O . ALA A 1 331 ? 3.296 10.323 17.338 1.00 95.06 331 ALA A O 1
ATOM 2540 N N . HIS A 1 332 ? 4.219 10.554 15.308 1.00 94.69 332 HIS A N 1
ATOM 2541 C CA . HIS A 1 332 ? 3.760 11.927 15.110 1.00 94.69 332 HIS A CA 1
ATOM 2542 C C . HIS A 1 332 ? 2.232 12.004 14.961 1.00 94.69 332 HIS A C 1
ATOM 2544 O O . HIS A 1 332 ? 1.586 12.807 15.633 1.00 94.69 332 HIS A O 1
ATOM 2550 N N . GLU A 1 333 ? 1.638 11.131 14.147 1.00 94.88 333 GLU A N 1
ATOM 2551 C CA . GLU A 1 333 ? 0.187 11.078 13.963 1.00 94.88 333 GLU A CA 1
ATOM 2552 C C . GLU A 1 333 ? -0.546 10.644 15.248 1.00 94.88 333 GLU A C 1
ATOM 2554 O O . GLU A 1 333 ? -1.597 11.195 15.573 1.00 94.88 333 GLU A O 1
ATOM 2559 N N . LEU A 1 334 ? 0.012 9.739 16.059 1.00 95.88 334 LEU A N 1
ATOM 2560 C CA . LEU A 1 334 ? -0.564 9.392 17.366 1.00 95.88 334 LEU A CA 1
ATOM 2561 C C . LEU A 1 334 ? -0.593 10.600 18.317 1.00 95.88 334 LEU A C 1
ATOM 2563 O O . LEU A 1 334 ? -1.602 10.827 18.985 1.00 95.88 334 LEU A O 1
ATOM 2567 N N . LYS A 1 335 ? 0.455 11.438 18.324 1.00 94.50 335 LYS A N 1
ATOM 2568 C CA . LYS A 1 335 ? 0.471 12.691 19.107 1.00 94.50 335 LYS A CA 1
ATOM 2569 C C . LYS A 1 335 ? -0.622 13.660 18.657 1.00 94.50 335 LYS A C 1
ATOM 2571 O O . LYS A 1 335 ? -1.331 14.199 19.505 1.00 94.50 335 LYS A O 1
ATOM 2576 N N . GLY A 1 336 ? -0.786 13.856 17.347 1.00 93.06 336 GLY A N 1
ATOM 2577 C CA . GLY A 1 336 ? -1.875 14.677 16.801 1.00 93.06 336 GLY A CA 1
ATOM 2578 C C . GLY A 1 336 ? -3.255 14.121 17.171 1.00 93.06 336 GLY A C 1
ATOM 2579 O O . GLY A 1 336 ? -4.149 14.860 17.580 1.00 93.06 336 GLY A O 1
ATOM 2580 N N . THR A 1 337 ? -3.404 12.796 17.142 1.00 94.62 337 THR A N 1
ATOM 2581 C CA . THR A 1 337 ? -4.646 12.106 17.525 1.00 94.62 337 THR A CA 1
ATOM 2582 C C . THR A 1 337 ? -4.961 12.272 19.012 1.00 94.62 337 THR A C 1
ATOM 2584 O O . THR A 1 337 ? -6.115 12.492 19.359 1.00 94.62 337 THR A O 1
ATOM 2587 N N . GLN A 1 338 ? -3.959 12.261 19.897 1.00 94.81 338 GLN A N 1
ATOM 2588 C CA . GLN A 1 338 ? -4.137 12.534 21.331 1.00 94.81 338 GLN A CA 1
ATOM 2589 C C . GLN A 1 338 ? -4.625 13.964 21.605 1.00 94.81 338 GLN A C 1
ATOM 2591 O O . GLN A 1 338 ? -5.433 14.184 22.509 1.00 94.81 338 GLN A O 1
ATOM 2596 N N . GLN A 1 339 ? -4.165 14.942 20.822 1.00 91.56 339 GLN A N 1
ATOM 2597 C CA . GLN A 1 339 ? -4.653 16.320 20.919 1.00 91.56 339 GLN A CA 1
ATOM 2598 C C . GLN A 1 339 ? -6.113 16.425 20.460 1.00 91.56 339 GLN A C 1
ATOM 2600 O O . GLN A 1 339 ? -6.923 17.057 21.139 1.00 91.56 339 GLN A O 1
ATOM 2605 N N . LEU A 1 340 ? -6.466 15.756 19.356 1.00 92.12 340 LEU A N 1
ATOM 2606 C CA . LEU A 1 340 ? -7.853 15.661 18.889 1.00 92.12 340 LEU A CA 1
ATOM 2607 C C . LEU A 1 340 ? -8.752 14.937 19.894 1.00 92.12 340 LEU A C 1
ATOM 2609 O O . LEU A 1 340 ? -9.882 15.365 20.102 1.00 92.12 340 LEU A O 1
ATOM 2613 N N . ALA A 1 341 ? -8.255 13.887 20.547 1.00 94.12 341 ALA A N 1
ATOM 2614 C CA . ALA A 1 341 ? -8.982 13.126 21.559 1.00 94.12 341 ALA A CA 1
ATOM 2615 C C . ALA A 1 341 ? -9.503 14.020 22.690 1.00 94.12 341 ALA A C 1
ATOM 2617 O O . ALA A 1 341 ? -10.684 13.965 23.035 1.00 94.12 341 ALA A O 1
ATOM 2618 N N . ALA A 1 342 ? -8.661 14.936 23.181 1.00 90.19 342 ALA A N 1
ATOM 2619 C CA . ALA A 1 342 ? -9.050 15.911 24.196 1.00 90.19 342 ALA A CA 1
ATOM 2620 C C . ALA A 1 342 ? -10.120 16.907 23.707 1.00 90.19 342 ALA A C 1
ATOM 2622 O O . ALA A 1 342 ? -10.970 17.325 24.489 1.00 90.19 342 ALA A O 1
ATOM 2623 N N . GLN A 1 343 ? -10.093 17.288 22.426 1.00 90.94 343 GLN A N 1
ATOM 2624 C CA . GLN A 1 343 ? -11.052 18.236 21.844 1.00 90.94 343 GLN A CA 1
ATOM 2625 C C . GLN A 1 343 ? -12.397 17.583 21.501 1.00 90.94 343 GLN A C 1
ATOM 2627 O O . GLN A 1 343 ? -13.445 18.204 21.665 1.00 90.94 343 GLN A O 1
ATOM 2632 N N . LEU A 1 344 ? -12.364 16.341 21.017 1.00 92.19 344 LEU A N 1
ATOM 2633 C CA . LEU A 1 344 ? -13.529 15.588 20.548 1.00 92.19 344 LEU A CA 1
ATOM 2634 C C . LEU A 1 344 ? -14.166 14.716 21.642 1.00 92.19 344 LEU A C 1
ATOM 2636 O O . LEU A 1 344 ? -15.266 14.205 21.444 1.00 92.19 344 LEU A O 1
ATOM 2640 N N . GLY A 1 345 ? -13.512 14.569 22.798 1.00 94.81 345 GLY A N 1
ATOM 2641 C CA . GLY A 1 345 ? -14.055 13.855 23.953 1.00 94.81 345 GLY A CA 1
ATOM 2642 C C . GLY A 1 345 ? -14.062 12.335 23.789 1.00 94.81 345 GLY A C 1
ATOM 2643 O O . GLY A 1 345 ? -15.033 11.690 24.181 1.00 94.81 345 GLY A O 1
ATOM 2644 N N . PHE A 1 346 ? -13.000 11.771 23.211 1.00 96.81 346 PHE A N 1
ATOM 2645 C CA . PHE A 1 346 ? -12.791 10.322 23.125 1.00 96.81 346 PHE A CA 1
ATOM 2646 C C . PHE A 1 346 ? -11.448 9.923 23.745 1.00 96.81 346 PHE A C 1
ATOM 2648 O O . PHE A 1 346 ? -10.589 10.771 23.989 1.00 96.81 346 PHE A O 1
ATOM 2655 N N . THR A 1 347 ? -11.251 8.632 23.989 1.00 97.75 347 THR A N 1
ATOM 2656 C CA . THR A 1 347 ? -9.975 8.061 24.434 1.00 97.75 347 THR A CA 1
ATOM 2657 C C . THR A 1 347 ? -9.529 6.952 23.492 1.00 97.75 347 THR A C 1
ATOM 2659 O O . THR A 1 347 ? -10.345 6.277 22.860 1.00 97.75 347 THR A O 1
ATOM 2662 N N . PHE A 1 348 ? -8.216 6.749 23.398 1.00 97.69 348 PHE A N 1
ATOM 2663 C CA . PHE A 1 348 ? -7.665 5.557 22.773 1.00 97.69 348 PHE A CA 1
ATOM 2664 C C . PHE A 1 348 ? -6.468 5.031 23.561 1.00 97.69 348 PHE A C 1
ATOM 2666 O O . PHE A 1 348 ? -5.768 5.805 24.213 1.00 97.69 348 PHE A O 1
ATOM 2673 N N . SER A 1 349 ? -6.239 3.720 23.516 1.00 97.19 349 SER A N 1
ATOM 2674 C CA . SER A 1 349 ? -5.086 3.098 24.171 1.00 97.19 349 SER A CA 1
ATOM 2675 C C . SER A 1 349 ? -4.643 1.812 23.478 1.00 97.19 349 SER A C 1
ATOM 2677 O O . SER A 1 349 ? -5.458 1.031 22.982 1.00 97.19 349 SER A O 1
ATOM 2679 N N . ILE A 1 350 ? -3.331 1.586 23.440 1.00 97.88 350 ILE A N 1
ATOM 2680 C CA . ILE A 1 350 ? -2.727 0.359 22.917 1.00 97.88 350 ILE A CA 1
ATOM 2681 C C . ILE A 1 350 ? -2.622 -0.656 24.061 1.00 97.88 350 ILE A C 1
ATOM 2683 O O . ILE A 1 350 ? -2.060 -0.358 25.112 1.00 97.88 350 ILE A O 1
ATOM 2687 N N . ILE A 1 351 ? -3.174 -1.855 23.872 1.00 96.88 351 ILE A N 1
ATOM 2688 C CA . ILE A 1 351 ? -3.265 -2.890 24.918 1.00 96.88 351 ILE A CA 1
ATOM 2689 C C . ILE A 1 351 ? -2.244 -4.024 24.748 1.00 96.88 351 ILE A C 1
ATOM 2691 O O . ILE A 1 351 ? -2.159 -4.900 25.605 1.00 96.88 351 ILE A O 1
ATOM 2695 N N . THR A 1 352 ? -1.460 -4.015 23.669 1.00 96.00 352 THR A N 1
ATOM 2696 C CA . THR A 1 352 ? -0.368 -4.967 23.396 1.00 96.00 352 THR A CA 1
ATOM 2697 C C . THR A 1 352 ? 0.992 -4.263 23.376 1.00 96.00 352 THR A C 1
ATOM 2699 O O . THR A 1 352 ? 1.036 -3.040 23.236 1.00 96.00 352 THR A O 1
ATOM 2702 N N . PRO A 1 353 ? 2.119 -4.997 23.481 1.00 94.56 353 PRO A N 1
ATOM 2703 C CA . PRO A 1 353 ? 3.445 -4.402 23.330 1.00 94.56 353 PRO A CA 1
ATOM 2704 C C . PRO A 1 353 ? 3.584 -3.601 22.033 1.00 94.56 353 PRO A C 1
ATOM 2706 O O . PRO A 1 353 ? 3.163 -4.046 20.968 1.00 94.56 353 PRO A O 1
ATOM 2709 N N . THR A 1 354 ? 4.190 -2.421 22.133 1.00 94.56 354 THR A N 1
ATOM 2710 C CA . THR A 1 354 ? 4.324 -1.471 21.029 1.00 94.56 354 THR A CA 1
ATOM 2711 C C . THR A 1 354 ? 5.573 -0.612 21.198 1.00 94.56 354 THR A C 1
ATOM 2713 O O . THR A 1 354 ? 6.021 -0.367 22.320 1.00 94.56 354 THR A O 1
ATOM 2716 N N . LEU A 1 355 ? 6.126 -0.117 20.088 1.00 94.25 355 LEU A N 1
ATOM 2717 C CA . LEU A 1 355 ? 7.152 0.928 20.093 1.00 94.25 355 LEU A CA 1
ATOM 2718 C C . LEU A 1 355 ? 6.594 2.303 20.511 1.00 94.25 355 LEU A C 1
ATOM 2720 O O . LEU A 1 355 ? 7.367 3.210 20.811 1.00 94.25 355 LEU A O 1
ATOM 2724 N N . PHE A 1 356 ? 5.269 2.471 20.548 1.00 95.00 356 PHE A N 1
ATOM 2725 C CA . PHE A 1 356 ? 4.590 3.728 20.868 1.00 95.00 356 PHE A CA 1
ATOM 2726 C C . PHE A 1 356 ? 4.131 3.761 22.337 1.00 95.00 356 PHE A C 1
ATOM 2728 O O . PHE A 1 356 ? 2.949 3.933 22.631 1.00 95.00 356 PHE A O 1
ATOM 2735 N N . SER A 1 357 ? 5.071 3.572 23.270 1.00 91.19 357 SER A N 1
ATOM 2736 C CA . SER A 1 357 ? 4.784 3.338 24.696 1.00 91.19 357 SER A CA 1
ATOM 2737 C C . SER A 1 357 ? 3.929 4.418 25.364 1.00 91.19 357 SER A C 1
ATOM 2739 O O . SER A 1 357 ? 3.117 4.088 26.224 1.00 91.19 357 SER A O 1
ATOM 2741 N N . ASP A 1 358 ? 4.054 5.676 24.930 1.00 92.56 358 ASP A N 1
ATOM 2742 C CA . ASP A 1 358 ? 3.305 6.827 25.463 1.00 92.56 358 ASP A CA 1
ATOM 2743 C C . ASP A 1 358 ? 1.778 6.699 25.299 1.00 92.56 358 ASP A C 1
ATOM 2745 O O . ASP A 1 358 ? 1.027 7.418 25.952 1.00 92.56 358 ASP A O 1
ATOM 2749 N N . PHE A 1 359 ? 1.316 5.790 24.434 1.00 93.69 359 PHE A N 1
ATOM 2750 C CA . PHE A 1 359 ? -0.100 5.559 24.127 1.00 93.69 359 PHE A CA 1
ATOM 2751 C C . PHE A 1 359 ? -0.601 4.201 24.635 1.00 93.69 359 PHE A C 1
ATOM 2753 O O . PHE A 1 359 ? -1.678 3.743 24.249 1.00 93.69 359 PHE A O 1
ATOM 2760 N N . THR A 1 360 ? 0.193 3.522 25.463 1.00 91.19 360 THR A N 1
ATOM 2761 C CA . THR A 1 360 ? -0.167 2.221 26.036 1.00 91.19 360 THR A CA 1
ATOM 2762 C C . THR A 1 360 ? -1.175 2.412 27.168 1.00 91.19 360 THR A C 1
ATOM 2764 O O . THR A 1 360 ? -1.089 3.379 27.922 1.00 91.19 360 THR A O 1
ATOM 2767 N N . ALA A 1 361 ? -2.131 1.493 27.304 1.00 83.81 361 ALA A N 1
ATOM 2768 C CA . ALA A 1 361 ? -3.054 1.480 28.436 1.00 83.81 361 ALA A CA 1
ATOM 2769 C C . ALA A 1 361 ? -2.293 1.378 29.772 1.00 83.81 361 ALA A C 1
ATOM 2771 O O . ALA A 1 361 ? -1.240 0.748 29.838 1.00 83.81 361 ALA A O 1
ATOM 2772 N N . GLU A 1 362 ? -2.852 1.926 30.857 1.00 75.06 362 GLU A N 1
ATOM 2773 C CA . GLU A 1 362 ? -2.242 1.842 32.199 1.00 75.06 362 GLU A CA 1
ATOM 2774 C C . GLU A 1 362 ? -2.079 0.392 32.689 1.00 75.06 362 GLU A C 1
ATOM 2776 O O . GLU A 1 362 ? -1.183 0.086 33.472 1.00 75.06 362 GLU A O 1
ATOM 2781 N N . SER A 1 363 ? -2.936 -0.516 32.213 1.00 74.44 363 SER A N 1
ATOM 2782 C CA . SER A 1 363 ? -2.857 -1.961 32.446 1.00 74.44 363 SER A CA 1
ATOM 2783 C C . SER A 1 363 ? -2.854 -2.699 31.104 1.00 74.44 363 SER A C 1
ATOM 2785 O O . SER A 1 363 ? -3.900 -3.197 30.682 1.00 74.44 363 SER A O 1
ATOM 2787 N N . PRO A 1 364 ? -1.712 -2.746 30.389 1.00 78.44 364 PRO A N 1
ATOM 2788 C CA . PRO A 1 364 ? -1.633 -3.483 29.137 1.00 78.44 364 PRO A CA 1
ATOM 2789 C C . PRO A 1 364 ? -1.783 -4.982 29.404 1.00 78.44 364 PRO A C 1
ATOM 2791 O O . PRO A 1 364 ? -1.551 -5.461 30.519 1.00 78.44 364 PRO A O 1
ATOM 2794 N N . LEU A 1 365 ? -2.142 -5.738 28.366 1.00 80.56 365 LEU A N 1
ATOM 2795 C CA . LEU A 1 365 ? -2.156 -7.196 28.412 1.00 80.56 365 LEU A CA 1
ATOM 2796 C C . LEU A 1 365 ? -0.705 -7.677 28.576 1.00 80.56 365 LEU A C 1
ATOM 2798 O O . LEU A 1 365 ? 0.000 -7.894 27.595 1.00 80.56 365 LEU A O 1
ATOM 2802 N N . SER A 1 366 ? -0.241 -7.769 29.824 1.00 58.12 366 SER A N 1
ATOM 2803 C CA . SER A 1 366 ? 1.106 -8.226 30.202 1.00 58.12 366 SER A CA 1
ATOM 2804 C C . SER A 1 366 ? 1.199 -9.730 30.165 1.00 58.12 366 SER A C 1
ATOM 2806 O O . SER A 1 366 ? 0.259 -10.414 30.630 1.00 58.12 366 SER A O 1
#

Nearest PDB structures (foldseek):
  3dxi-assembly1_B  TM=8.522E-01  e=1.192E-05  Phocaeicola vulgatus ATCC 8482
  1nvm-assembly1_A  TM=6.465E-01  e=2.237E-04  Pseudomonas sp. CF600
  8ih7-assembly1_C  TM=6.545E-01  e=8.856E-04  Pseudomonas sp.
  4jn6-assembly1_A  TM=6.393E-01  e=6.567E-04  Mycobacterium tuberculosis
  4lrs-assembly1_A  TM=6.242E-01  e=1.611E-03  Thermomonospora curvata DSM 43183

Mean predicted aligned error: 6.93 Å

Foldseek 3Di:
DPPDAAEDWDDCLPPCQLVVVVVVVVVPHDYYDADDVQPDPAQHTHHVLVNLVVVCVVPVPPGDSVVSVVCCVVPVVVVCVVDPHRYDPLSNLCVVLVADSVLSVVVVLLVQDDPVLSSVLSNPQDPVHRHDDDPVSSVVSVQVSVVVLLVQFDFFAFPVLLVLCVQQVLAAEEEEFFQLCVVLVVLVQVCCVPRSHAYEYELAQDRPHDHQAYEYAGPVSCVVCLVVHDQRHAYEYESVDDPPNCVVSVHDHYGYFRLQVLDPPSDQLAPHSGQSDRVLRVVSRSVSNPRAEYEYELQAADDLPDDRGNDPDPSDNNDPVVSVVRRVRVLSSVVSSVVVSVVSRHAYAYQTHHPNVVRHDPHHSD

Secondary structure (DSSP, 8-state):
--SPPPEE--B-TTS-HHHHHHHHHHTT--EE--BGGG-SSTT-B-BHHHHHHHHHHH-TTT--HHHHHHHIIIIIHHHHHHS--S--HHHHHHHHHT--THHHHHHHHT--S-HHHHHHHHHT--HHHHSS--HHHHHHHHHHHHHHHHHH---B--HHHHHHHHHTTTEEEEE-SBTHHHHTHHHHHHHHHHTT-EEEEES-S--SS--SEEEE--HHHHHHHGGGS-TT-EEEE-TTS-TTHHHHTT--SEEE--GGGGSGGG--SSSSSS-SSHHHHHHHHHHHTT--EEEEES-----SSS-SBSS--TT----HHHHHHHHHHHHHHHHHHHHHHHHHT-EEEE-S--S-GGGB-SS---

Sequence (366 aa):
GTDAALGFHPHNNLQLAFANCLEAMEAGVDIIDGSIFGMGRGAGNLFTDAMLAYYEQCDPERYHLVTVLQFADLYMEAQKESYSWGYSLPQLLSGIFNCHPNYPTNLLREKAYAANDIYGMLRKLPEANKSRYSIEQLEQMKEGHFSKLAAGAAVECSSSIADLCAKNNKRALLICGGSSVAAYQGKIANFIEASDVSVFAVNNPQPPLPADGVFFGNRRRVLQYFDQIPKDSEVVFGPEIHAGAEVNFALRKVSRVNALKIMPGGESPYPMVLPSNSAIEAILGLVQLGYQEIFICGLDGYSSNGPSHYYAEQDAVSVPEEITKQNAQIAHELKGTQQLAAQLGFTFSIITPTLFSDFTAESPLS